Protein AF-A0ABD4TX04-F1 (afdb_monomer)

Radius of gyration: 28.55 Å; Cα contacts (8 Å, |Δi|>4): 235; chains: 1; bounding box: 49×83×93 Å

Solvent-accessible surface area (backbone atoms only — not comparable to full-atom values): 11920 Å² total; per-residue (Å²): 136,91,79,84,90,83,81,85,89,81,90,79,86,81,84,80,80,82,76,80,79,74,80,80,76,73,77,73,76,82,67,67,64,70,50,76,67,53,36,50,48,32,35,60,16,22,60,40,74,65,51,41,65,54,43,48,53,46,35,71,76,60,70,59,82,78,49,75,66,44,50,50,50,30,51,52,48,49,56,54,53,52,52,43,38,52,54,49,43,72,75,39,80,88,66,69,89,67,76,74,77,67,60,44,65,57,98,62,24,65,29,35,36,82,44,75,48,101,52,62,26,43,36,33,29,61,60,48,87,43,47,79,84,40,66,66,50,47,48,53,58,43,43,51,55,51,45,76,68,45,58,83,36,68,79,33,48,78,24,48,95,59,38,13,70,60,18,37,49,53,23,47,46,37,42,48,74,47,38,39,67,61,73,62,42,63,33,42,27,84,45,39,54,92,63,53,37,85,57,61,24,81

InterPro domains:
  IPR019719 Protein of unknown function DUF2599 [PF10783] (114-192)

Foldseek 3Di:
DDDDDDDDDDDDDDDDDPDPPDPPPPPPPPQDFDDPQLQVLLCLFAVGGDGSVRVVVLCVLQVDQDDPVLLVVQLVLQVVQVVQLCVVCVVVVPDDPPQVPDFDADPFFPTWGWDDGVAIWTWTHGPDLHRHPPLPCCLPVVLVVCCVPPCPPPSLVVLVVQPLNLQQSQLSNLSSSSHNSDPRRIGHSNDHNVRQDSRNSD

Sequence (202 aa):
MYRKLNIAVLVSALVAAVAASVPSVAFAKEQSPPTAQEQAFYRQAFGHEFSTEEHAEYLELFGSVPTSEEVAQYIQSSEEEQKQLSRVTGLRAIVTDTSMRSAWSSNLFSYGRWISRDAWSLSLMPNQTIIPEVSIRYSTEGWQQVYNHFHGDRHWLAYRGHGADESMQKQYHCHVGYGSIKTPWNLEPSKRPGAINSITCN

Mean predicted aligned error: 11.54 Å

Organism: NCBI:txid2052

Nearest PDB structures (foldseek):
  8dgs-assembly1_A  TM=4.239E-01  e=4.852E+00  Homo sapiens

pLDDT: mean 79.72, std 20.5, range [34.81, 97.88]

Structure (mmCIF, N/CA/C/O backbone):
data_AF-A0ABD4TX04-F1
#
_entry.id   AF-A0ABD4TX04-F1
#
loop_
_atom_site.group_PDB
_atom_site.id
_atom_site.type_symbol
_atom_site.label_atom_id
_atom_site.label_alt_id
_atom_site.label_comp_id
_atom_site.label_asym_id
_atom_site.label_entity_id
_atom_site.label_seq_id
_atom_site.pdbx_PDB_ins_code
_atom_site.Cartn_x
_atom_site.Cartn_y
_atom_site.Cartn_z
_atom_site.occupancy
_atom_site.B_iso_or_equiv
_atom_site.auth_seq_id
_atom_site.auth_comp_id
_atom_site.auth_asym_id
_atom_site.auth_atom_id
_atom_site.pdbx_PDB_model_num
ATOM 1 N N . MET A 1 1 ? 29.737 53.802 75.424 1.00 39.91 1 MET A N 1
ATOM 2 C CA . MET A 1 1 ? 29.832 54.967 74.514 1.00 39.91 1 MET A CA 1
ATOM 3 C C . MET A 1 1 ? 29.033 54.650 73.261 1.00 39.91 1 MET A C 1
ATOM 5 O O . MET A 1 1 ? 29.449 53.805 72.484 1.00 39.91 1 MET A O 1
ATOM 9 N N . TYR A 1 2 ? 27.854 55.255 73.118 1.00 35.72 2 TYR A N 1
ATOM 10 C CA . TYR A 1 2 ? 26.971 55.075 71.964 1.00 35.72 2 TYR A CA 1
ATOM 11 C C . TYR A 1 2 ? 27.456 55.938 70.790 1.00 35.72 2 TYR A C 1
ATOM 13 O O . TYR A 1 2 ? 27.642 57.145 70.953 1.00 35.72 2 TYR A O 1
ATOM 21 N N . ARG A 1 3 ? 27.631 55.345 69.603 1.00 38.59 3 ARG A N 1
ATOM 22 C CA . ARG A 1 3 ? 27.734 56.084 68.335 1.00 38.59 3 ARG A CA 1
ATOM 23 C C . ARG A 1 3 ? 26.706 55.554 67.340 1.00 38.59 3 ARG A C 1
ATOM 25 O O . ARG A 1 3 ? 26.436 54.364 67.266 1.00 38.59 3 ARG A O 1
ATOM 32 N N . LYS A 1 4 ? 26.090 56.529 66.680 1.00 34.81 4 LYS A N 1
ATOM 33 C CA . LYS A 1 4 ? 24.811 56.517 65.975 1.00 34.81 4 LYS A CA 1
ATOM 34 C C . LYS A 1 4 ? 24.895 55.751 64.650 1.00 34.81 4 LYS A C 1
ATOM 36 O O . LYS A 1 4 ? 25.825 55.982 63.884 1.00 34.81 4 LYS A O 1
ATOM 41 N N . LEU A 1 5 ? 23.889 54.921 64.370 1.00 35.31 5 LEU A N 1
ATOM 42 C CA . LEU A 1 5 ? 23.571 54.438 63.026 1.00 35.31 5 LEU A CA 1
ATOM 43 C C . LEU A 1 5 ? 22.701 55.495 62.331 1.00 35.31 5 LEU A C 1
ATOM 45 O O . LEU A 1 5 ? 21.637 55.834 62.836 1.00 35.31 5 LEU A O 1
ATOM 49 N N . ASN A 1 6 ? 23.153 55.991 61.184 1.00 40.28 6 ASN A N 1
ATOM 50 C CA . ASN A 1 6 ? 22.340 56.701 60.200 1.00 40.28 6 ASN A CA 1
ATOM 51 C C . ASN A 1 6 ? 22.790 56.189 58.834 1.00 40.28 6 ASN A C 1
ATOM 53 O O . ASN A 1 6 ? 23.847 56.602 58.364 1.00 40.28 6 ASN A O 1
ATOM 57 N N . ILE A 1 7 ? 22.018 55.302 58.206 1.00 43.09 7 ILE A N 1
ATOM 58 C CA . ILE A 1 7 ? 22.127 55.064 56.764 1.00 43.09 7 ILE A CA 1
ATOM 59 C C . ILE A 1 7 ? 20.717 55.029 56.189 1.00 43.09 7 ILE A C 1
ATOM 61 O O . ILE A 1 7 ? 19.831 54.332 56.678 1.00 43.09 7 ILE A O 1
ATOM 65 N N . ALA A 1 8 ? 20.553 55.893 55.196 1.00 40.38 8 ALA A N 1
ATOM 66 C CA . ALA A 1 8 ? 19.332 56.238 54.511 1.00 40.38 8 ALA A CA 1
ATOM 67 C C . ALA A 1 8 ? 18.782 55.087 53.660 1.00 40.38 8 ALA A C 1
ATOM 69 O O . ALA A 1 8 ? 19.516 54.281 53.093 1.00 40.38 8 ALA A O 1
ATOM 70 N N . VAL A 1 9 ? 17.457 55.084 53.565 1.00 39.66 9 VAL A N 1
ATOM 71 C CA . VAL A 1 9 ? 16.631 54.254 52.694 1.00 39.66 9 VAL A CA 1
ATOM 72 C C . VAL A 1 9 ? 16.803 54.702 51.239 1.00 39.66 9 VAL A C 1
ATOM 74 O O . VAL A 1 9 ? 16.650 55.883 50.939 1.00 39.66 9 VAL A O 1
ATOM 77 N N . LEU A 1 10 ? 17.043 53.755 50.330 1.00 38.66 10 LEU A N 1
ATOM 78 C CA . LEU A 1 10 ? 16.854 53.932 48.888 1.00 38.66 10 LEU A CA 1
ATOM 79 C C . LEU A 1 10 ? 15.956 52.802 48.378 1.00 38.66 10 LEU A C 1
ATOM 81 O O . LEU A 1 10 ? 16.361 51.646 48.282 1.00 38.66 10 LEU A O 1
ATOM 85 N N . VAL A 1 11 ? 14.704 53.163 48.102 1.00 39.00 11 VAL A N 1
ATOM 86 C CA . VAL A 1 11 ? 13.687 52.318 47.473 1.00 39.00 11 VAL A CA 1
ATOM 87 C C . VAL A 1 11 ? 13.976 52.277 45.974 1.00 39.00 11 VAL A C 1
ATOM 89 O O . VAL A 1 11 ? 13.963 53.317 45.323 1.00 39.00 11 VAL A O 1
ATOM 92 N N . SER A 1 12 ? 14.221 51.090 45.418 1.00 40.59 12 SER A N 1
ATOM 93 C CA . SER A 1 12 ? 14.182 50.865 43.969 1.00 40.59 12 SER A CA 1
ATOM 94 C C . SER A 1 12 ? 12.934 50.058 43.635 1.00 40.59 12 SER A C 1
ATOM 96 O O . SER A 1 12 ? 12.759 48.938 44.110 1.00 40.59 12 SER A O 1
ATOM 98 N N . ALA A 1 13 ? 12.041 50.677 42.865 1.00 39.56 13 ALA A N 1
ATOM 99 C CA . ALA A 1 13 ? 10.785 50.104 42.411 1.00 39.56 13 ALA A CA 1
ATOM 100 C C . ALA A 1 13 ? 11.035 49.011 41.359 1.00 39.56 13 ALA A C 1
ATOM 102 O O . ALA A 1 13 ? 11.654 49.265 40.327 1.00 39.56 13 ALA A O 1
ATOM 103 N N . LEU A 1 14 ? 10.528 47.805 41.617 1.00 36.94 14 LEU A N 1
ATOM 104 C CA . LEU A 1 14 ? 10.471 46.714 40.650 1.00 36.94 14 LEU A CA 1
ATOM 105 C C . LEU A 1 14 ? 9.134 46.818 39.900 1.00 36.94 14 LEU A C 1
ATOM 107 O O . LEU A 1 14 ? 8.072 46.627 40.490 1.00 36.94 14 LEU A O 1
ATOM 111 N N . VAL A 1 15 ? 9.172 47.147 38.609 1.00 41.91 15 VAL A N 1
ATOM 112 C CA . VAL A 1 15 ? 7.991 47.096 37.736 1.00 41.91 15 VAL A CA 1
ATOM 113 C C . VAL A 1 15 ? 7.801 45.644 37.300 1.00 41.91 15 VAL A C 1
ATOM 115 O O . VAL A 1 15 ? 8.547 45.139 36.464 1.00 41.91 15 VAL A O 1
ATOM 118 N N . ALA A 1 16 ? 6.820 44.957 37.884 1.00 44.12 16 ALA A N 1
ATOM 119 C CA . ALA A 1 16 ? 6.387 43.644 37.421 1.00 44.12 16 ALA A CA 1
ATOM 120 C C . ALA A 1 16 ? 5.449 43.818 36.216 1.00 44.12 16 ALA A C 1
ATOM 122 O O . ALA A 1 16 ? 4.323 44.295 36.357 1.00 44.12 16 ALA A O 1
ATOM 123 N N . ALA A 1 17 ? 5.915 43.441 35.025 1.00 44.06 17 ALA A N 1
ATOM 124 C CA . ALA A 1 17 ? 5.062 43.304 33.853 1.00 44.06 17 ALA A CA 1
ATOM 125 C C . ALA A 1 17 ? 4.201 42.042 34.013 1.00 44.06 17 ALA A C 1
ATOM 127 O O . ALA A 1 17 ? 4.705 40.920 33.969 1.00 44.06 17 ALA A O 1
ATOM 128 N N . VAL A 1 18 ? 2.897 42.225 34.217 1.00 47.56 18 VAL A N 1
ATOM 129 C CA . VAL A 1 18 ? 1.919 41.134 34.192 1.00 47.56 18 VAL A CA 1
ATOM 130 C C . VAL A 1 18 ? 1.680 40.770 32.729 1.00 47.56 18 VAL A C 1
ATOM 132 O O . VAL A 1 18 ? 0.910 41.428 32.031 1.00 47.56 18 VAL A O 1
ATOM 135 N N . ALA A 1 19 ? 2.369 39.741 32.240 1.00 49.56 19 ALA A N 1
ATOM 136 C CA . ALA A 1 19 ? 2.002 39.098 30.988 1.00 49.56 19 ALA A CA 1
ATOM 137 C C . ALA A 1 19 ? 0.683 38.349 31.219 1.00 49.56 19 ALA A C 1
ATOM 139 O O . ALA A 1 19 ? 0.649 37.326 31.902 1.00 49.56 19 ALA A O 1
ATOM 140 N N . ALA A 1 20 ? -0.415 38.884 30.686 1.00 45.53 20 ALA A N 1
ATOM 141 C CA . ALA A 1 20 ? -1.682 38.175 30.625 1.00 45.53 20 ALA A CA 1
ATOM 142 C C . ALA A 1 20 ? -1.509 36.948 29.717 1.00 45.53 20 ALA A C 1
ATOM 144 O O . ALA A 1 20 ? -1.480 37.056 28.492 1.00 45.53 20 ALA A O 1
ATOM 145 N N . SER A 1 21 ? -1.352 35.777 30.329 1.00 44.31 21 SER A N 1
ATOM 146 C CA . SER A 1 21 ? -1.430 34.488 29.654 1.00 44.31 21 SER A CA 1
ATOM 147 C C . SER A 1 21 ? -2.857 34.300 29.145 1.00 44.31 21 SER A C 1
ATOM 149 O O . SER A 1 21 ? -3.752 33.943 29.912 1.00 44.31 21 SER A O 1
ATOM 151 N N . VAL A 1 22 ? -3.086 34.572 27.863 1.00 50.56 22 VAL A N 1
ATOM 152 C CA . VAL A 1 22 ? -4.319 34.158 27.193 1.00 50.56 22 VAL A CA 1
ATOM 153 C C . VAL A 1 22 ? -4.221 32.639 27.033 1.00 50.56 22 VAL A C 1
ATOM 155 O O . VAL A 1 22 ? -3.287 32.179 26.370 1.00 50.56 22 VAL A O 1
ATOM 158 N N . PRO A 1 23 ? -5.103 31.831 27.645 1.00 43.12 23 PRO A N 1
ATOM 159 C CA . PRO A 1 23 ? -5.102 30.404 27.383 1.00 43.12 23 PRO A CA 1
ATOM 160 C C . PRO A 1 23 ? -5.498 30.212 25.917 1.00 43.12 23 PRO A C 1
ATOM 162 O O . PRO A 1 23 ? -6.621 30.519 25.521 1.00 43.12 23 PRO A O 1
ATOM 165 N N . SER A 1 24 ? -4.558 29.738 25.096 1.00 46.66 24 SER A N 1
ATOM 166 C CA . SER A 1 24 ? -4.902 29.167 23.797 1.00 46.66 24 SER A CA 1
ATOM 167 C C . SER A 1 24 ? -5.746 27.935 24.071 1.00 46.66 24 SER A C 1
ATOM 169 O O . SER A 1 24 ? -5.229 26.886 24.448 1.00 46.66 24 SER A O 1
ATOM 171 N N . VAL A 1 25 ? -7.059 28.082 23.925 1.00 46.22 25 VAL A N 1
ATOM 172 C CA . VAL A 1 25 ? -7.970 26.949 23.843 1.00 46.22 25 VAL A CA 1
ATOM 173 C C . VAL A 1 25 ? -7.698 26.318 22.483 1.00 46.22 25 VAL A C 1
ATOM 175 O O . VAL A 1 25 ? -8.265 26.716 21.468 1.00 46.22 25 VAL A O 1
ATOM 178 N N . ALA A 1 26 ? -6.742 25.392 22.440 1.00 49.06 26 ALA A N 1
ATOM 179 C CA . ALA A 1 26 ? -6.670 24.442 21.349 1.00 49.06 26 ALA A CA 1
ATOM 180 C C . ALA A 1 26 ? -8.007 23.697 21.372 1.00 49.06 26 ALA A C 1
ATOM 182 O O . ALA A 1 26 ? -8.277 22.934 22.298 1.00 49.06 26 ALA A O 1
ATOM 183 N N . PHE A 1 27 ? -8.884 23.994 20.414 1.00 45.00 27 PHE 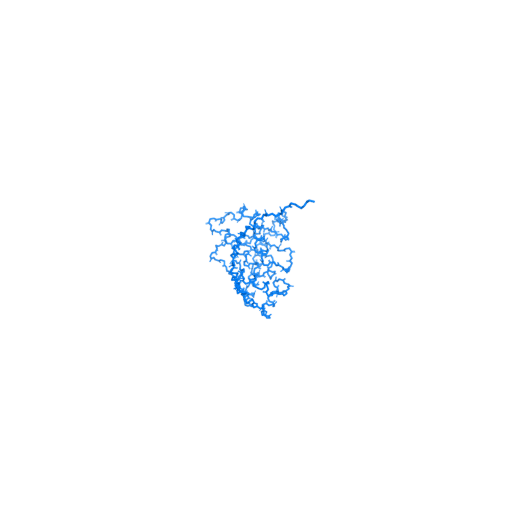A N 1
ATOM 184 C CA . PHE A 1 27 ? -10.062 23.177 20.176 1.00 45.00 27 PHE A CA 1
ATOM 185 C C . PHE A 1 27 ? -9.544 21.782 19.837 1.00 45.00 27 PHE A C 1
ATOM 187 O O . PHE A 1 27 ? -9.039 21.557 18.737 1.00 45.00 27 PHE A O 1
ATOM 194 N N . ALA A 1 28 ? -9.602 20.868 20.806 1.00 52.41 28 ALA A N 1
ATOM 195 C CA . ALA A 1 28 ? -9.438 19.454 20.537 1.00 52.41 28 ALA A CA 1
ATOM 196 C C . ALA A 1 28 ? -10.477 19.115 19.467 1.00 52.41 28 ALA A C 1
ATOM 198 O O . ALA A 1 28 ? -11.677 19.279 19.693 1.00 52.41 28 ALA A O 1
ATOM 199 N N . LYS A 1 29 ? -10.017 18.753 18.266 1.00 56.41 29 LYS A N 1
ATOM 200 C CA . LYS A 1 29 ? -10.900 18.227 17.230 1.00 56.41 29 LYS A CA 1
ATOM 201 C C . LYS A 1 29 ? -11.533 16.989 17.850 1.00 56.41 29 LYS A C 1
ATOM 203 O O . LYS A 1 29 ? -10.814 16.051 18.169 1.00 56.41 29 LYS A O 1
ATOM 208 N N . GLU A 1 30 ? -12.831 17.045 18.119 1.00 62.22 30 GLU A N 1
ATOM 209 C CA . GLU A 1 30 ? -13.553 15.952 18.762 1.00 62.22 30 GLU A CA 1
ATOM 210 C C . GLU A 1 30 ? -13.458 14.734 17.833 1.00 62.22 30 GLU A C 1
ATOM 212 O O . GLU A 1 30 ? -14.058 14.701 16.756 1.00 62.22 30 GLU A O 1
ATOM 217 N N . GLN A 1 31 ? -12.579 13.791 18.176 1.00 77.44 31 GLN A N 1
ATOM 218 C CA . GLN A 1 31 ? -12.365 12.581 17.396 1.00 77.44 31 GLN A CA 1
ATOM 219 C C . GLN A 1 31 ? -13.549 11.659 17.672 1.00 77.44 31 GLN A C 1
ATOM 221 O O . GLN A 1 31 ? -13.814 11.288 18.816 1.00 77.44 31 GLN A O 1
ATOM 226 N N . SER A 1 32 ? -14.312 11.352 16.625 1.00 88.00 32 SER A N 1
ATOM 227 C CA . SER A 1 32 ? -15.443 10.438 16.744 1.00 88.00 32 SER A CA 1
ATOM 228 C C . SER A 1 32 ? -14.921 9.008 16.896 1.00 88.00 32 SER A C 1
ATOM 230 O O . SER A 1 32 ? -13.980 8.646 16.191 1.00 88.00 32 SER A O 1
ATOM 232 N N . PRO A 1 33 ? -15.495 8.193 17.793 1.00 93.62 33 PRO A N 1
ATOM 233 C CA . PRO A 1 33 ? -15.130 6.787 17.880 1.00 93.62 33 PRO A CA 1
ATOM 234 C C . PRO A 1 33 ? -15.571 6.043 16.606 1.00 93.62 33 PRO A C 1
ATOM 236 O O . PRO A 1 33 ? -16.592 6.410 16.013 1.00 93.62 33 PRO A O 1
ATOM 239 N N . PRO A 1 34 ? -14.859 4.975 16.209 1.00 94.88 34 PRO A N 1
ATOM 240 C CA . PRO A 1 34 ? -15.236 4.165 15.057 1.00 94.88 34 PRO A CA 1
ATOM 241 C C . PRO A 1 34 ? -16.597 3.488 15.263 1.00 94.88 34 PRO A C 1
ATOM 243 O O . PRO A 1 34 ? -16.941 3.008 16.349 1.00 94.88 34 PRO A O 1
ATOM 246 N N . THR A 1 35 ? -17.373 3.400 14.190 1.00 97.25 35 THR A N 1
ATOM 247 C CA . THR A 1 35 ? -18.641 2.668 14.148 1.00 97.25 35 THR A CA 1
ATOM 248 C C . THR A 1 35 ? -18.426 1.153 14.239 1.00 97.25 35 THR A C 1
ATOM 250 O O . THR A 1 35 ? -17.335 0.629 14.018 1.00 97.25 35 THR A O 1
ATOM 253 N N . ALA A 1 36 ? -19.496 0.397 14.507 1.00 96.50 36 ALA A N 1
ATOM 254 C CA . ALA A 1 36 ? -19.426 -1.067 14.563 1.00 96.50 36 ALA A CA 1
ATOM 255 C C . ALA A 1 36 ? -18.984 -1.714 13.233 1.00 96.50 36 ALA A C 1
ATOM 257 O O . ALA A 1 36 ? -18.346 -2.768 13.246 1.00 96.50 36 ALA A O 1
ATOM 258 N N . GLN A 1 37 ? -19.323 -1.090 12.099 1.00 95.88 37 GLN A N 1
ATOM 259 C CA . GLN A 1 37 ? -18.910 -1.545 10.769 1.00 95.88 37 GLN A CA 1
ATOM 260 C C . GLN A 1 37 ? -17.414 -1.303 10.548 1.00 95.88 37 GLN A C 1
ATOM 262 O O . GLN A 1 37 ? -16.704 -2.215 10.131 1.00 95.88 37 GLN A O 1
ATOM 267 N N . GLU A 1 38 ? -16.915 -0.123 10.915 1.00 96.44 38 GLU A N 1
ATOM 268 C CA . GLU A 1 38 ? -15.487 0.202 10.832 1.00 96.44 38 GLU A CA 1
ATOM 269 C C . GLU A 1 38 ? -14.663 -0.687 11.767 1.00 96.44 38 GLU A C 1
ATOM 271 O O . GLU A 1 38 ? -13.640 -1.226 11.358 1.00 96.44 38 GLU A O 1
ATOM 276 N N . GLN A 1 39 ? -15.158 -0.970 12.977 1.00 95.88 39 GLN A N 1
ATOM 277 C CA . GLN A 1 39 ? -14.520 -1.940 13.873 1.00 95.88 39 GLN A CA 1
ATOM 278 C C . GLN A 1 39 ? -14.479 -3.355 13.287 1.00 95.88 39 GLN A C 1
ATOM 280 O O . GLN A 1 39 ? -13.519 -4.095 13.504 1.00 95.88 39 GLN A O 1
ATOM 285 N N . ALA A 1 40 ? -15.503 -3.766 12.533 1.00 95.44 40 ALA A N 1
ATOM 286 C CA . ALA A 1 40 ? -15.469 -5.047 11.835 1.00 95.44 40 ALA A CA 1
ATOM 287 C C . ALA A 1 40 ? -14.379 -5.070 10.755 1.00 95.44 40 ALA A C 1
ATOM 289 O O . ALA A 1 40 ? -13.639 -6.053 10.681 1.00 95.44 40 ALA A O 1
ATOM 290 N N . PHE A 1 41 ? -14.232 -3.982 9.994 1.00 94.94 41 PHE A N 1
ATOM 291 C CA . PHE A 1 41 ? -13.130 -3.818 9.051 1.00 94.94 41 PHE A CA 1
ATOM 292 C C . PHE A 1 41 ? -11.768 -3.864 9.756 1.00 94.94 41 PHE A C 1
ATOM 294 O O . PHE A 1 41 ? -10.901 -4.630 9.340 1.00 94.94 41 PHE A O 1
ATOM 301 N N . TYR A 1 42 ? -11.580 -3.130 10.857 1.00 93.06 42 TYR A N 1
ATOM 302 C CA . TYR A 1 42 ? -10.301 -3.107 11.569 1.00 93.06 42 TYR A CA 1
ATOM 303 C C . TYR A 1 42 ? -9.914 -4.472 12.133 1.00 93.06 42 TYR A C 1
ATOM 305 O O . TYR A 1 42 ? -8.783 -4.920 11.943 1.00 93.06 42 TYR A O 1
ATOM 313 N N . ARG A 1 43 ? -10.871 -5.211 12.704 1.00 91.75 43 ARG A N 1
ATOM 314 C CA . ARG A 1 43 ? -10.632 -6.598 13.128 1.00 91.75 43 ARG A CA 1
ATOM 315 C C . ARG A 1 43 ? -10.253 -7.502 11.959 1.00 91.75 43 ARG A C 1
ATOM 317 O O . ARG A 1 43 ? -9.442 -8.402 12.133 1.00 91.75 43 ARG A O 1
ATOM 324 N N . GLN A 1 44 ? -10.807 -7.281 10.772 1.00 91.38 44 GLN A N 1
ATOM 325 C CA . GLN A 1 44 ? -10.459 -8.072 9.596 1.00 91.38 44 GLN A CA 1
ATOM 326 C C . GLN A 1 44 ? -9.070 -7.711 9.038 1.00 91.38 44 GLN A C 1
ATOM 328 O O . GLN A 1 44 ? -8.286 -8.603 8.725 1.00 91.38 44 GLN A O 1
ATOM 333 N N . ALA A 1 45 ? -8.760 -6.419 8.909 1.00 90.50 45 ALA A N 1
ATOM 334 C CA . ALA A 1 45 ? -7.536 -5.924 8.279 1.00 90.50 45 ALA A CA 1
ATOM 335 C C . ALA A 1 45 ? -6.316 -5.931 9.205 1.00 90.50 45 ALA A C 1
ATOM 337 O O . ALA A 1 45 ? -5.203 -6.264 8.786 1.00 90.50 45 ALA A O 1
ATOM 338 N N . PHE A 1 46 ? -6.529 -5.578 10.467 1.00 89.44 46 PHE A N 1
ATOM 339 C CA . PHE A 1 46 ? -5.493 -5.303 11.459 1.00 89.44 46 PHE A CA 1
ATOM 340 C C . PHE A 1 46 ? -5.609 -6.207 12.693 1.00 89.44 46 PHE A C 1
ATOM 342 O O . PHE A 1 46 ? -4.773 -6.123 13.589 1.00 89.44 46 PHE A O 1
ATOM 349 N N . GLY A 1 47 ? -6.613 -7.096 12.738 1.00 89.00 47 GLY A N 1
ATOM 350 C CA . GLY A 1 47 ? -6.789 -8.151 13.749 1.00 89.00 47 GLY A CA 1
ATOM 351 C C . GLY A 1 47 ? -7.069 -7.683 15.171 1.00 89.00 47 GLY A C 1
ATOM 352 O O . GLY A 1 47 ? -6.971 -8.486 16.096 1.00 89.00 47 GLY A O 1
ATOM 353 N N . HIS A 1 48 ? -7.431 -6.417 15.352 1.00 90.31 48 HIS A N 1
ATOM 354 C CA . HIS A 1 48 ? -7.879 -5.863 16.624 1.00 90.31 48 HIS A CA 1
ATOM 355 C C . HIS A 1 48 ? -8.868 -4.717 16.382 1.00 90.31 48 HIS A C 1
ATOM 357 O O . HIS A 1 48 ? -9.096 -4.298 15.247 1.00 90.31 48 HIS A O 1
ATOM 363 N N . GLU A 1 49 ? -9.504 -4.268 17.458 1.00 91.56 49 GLU A N 1
ATOM 364 C CA . GLU A 1 49 ? -10.377 -3.098 17.447 1.00 91.56 49 GLU A CA 1
ATOM 365 C C . GLU A 1 49 ? -9.538 -1.843 17.625 1.00 91.56 49 GLU A C 1
ATOM 367 O O . GLU A 1 49 ? -8.703 -1.795 18.525 1.00 91.56 49 GLU A O 1
ATOM 372 N N . PHE A 1 50 ? -9.785 -0.834 16.799 1.00 91.50 50 PHE A N 1
ATOM 373 C CA . PHE A 1 50 ? -9.077 0.434 16.912 1.00 91.50 50 PHE A CA 1
ATOM 374 C C . PHE A 1 50 ? -9.669 1.262 18.050 1.00 91.50 50 PHE A C 1
ATOM 376 O O . PHE A 1 50 ? -10.892 1.340 18.221 1.00 91.50 50 PHE A O 1
ATOM 383 N N . SER A 1 51 ? -8.793 1.921 18.798 1.00 91.94 51 SER A N 1
ATOM 384 C CA . SER A 1 51 ? -9.144 3.049 19.658 1.00 91.94 51 SER A CA 1
ATOM 385 C C . SER A 1 51 ? -9.631 4.255 18.838 1.00 91.94 51 SER A C 1
ATOM 387 O O . SER A 1 51 ? -9.530 4.292 17.608 1.00 91.94 51 SER A O 1
ATOM 389 N N . THR A 1 52 ? -10.178 5.266 19.516 1.00 92.62 52 THR A N 1
ATOM 390 C CA . THR A 1 52 ? -10.572 6.531 18.874 1.00 92.62 52 THR A CA 1
ATOM 391 C C . THR A 1 52 ? -9.365 7.225 18.239 1.00 92.62 52 THR A C 1
ATOM 393 O O . THR A 1 52 ? -9.470 7.792 17.151 1.00 92.62 52 THR A O 1
ATOM 396 N N . GLU A 1 53 ? -8.212 7.141 18.898 1.00 90.00 53 GLU A N 1
ATOM 397 C CA . GLU A 1 53 ? -6.945 7.700 18.449 1.00 90.00 53 GLU A CA 1
ATOM 398 C C . GLU A 1 53 ? -6.452 6.992 17.178 1.00 90.00 53 GLU A C 1
ATOM 400 O O . GLU A 1 53 ? -6.210 7.651 16.168 1.00 90.00 53 GLU A O 1
ATOM 405 N N . GLU A 1 54 ? -6.405 5.657 17.172 1.00 89.94 54 GLU A N 1
ATOM 406 C CA . GLU A 1 54 ? -5.996 4.873 15.994 1.00 89.94 54 GLU A CA 1
ATOM 407 C C . GLU A 1 54 ? -6.948 5.061 14.809 1.00 89.94 54 GLU A C 1
ATOM 409 O O . GLU A 1 54 ? -6.515 5.125 13.657 1.00 89.94 54 GLU A O 1
ATOM 414 N N . HIS A 1 55 ? -8.252 5.183 15.073 1.00 91.88 55 HIS A N 1
ATOM 415 C CA . HIS A 1 55 ? -9.234 5.511 14.043 1.00 91.88 55 HIS A CA 1
ATOM 416 C C . HIS A 1 55 ? -8.962 6.892 13.432 1.00 91.88 55 HIS A C 1
ATOM 418 O O . HIS A 1 55 ? -8.963 7.037 12.208 1.00 91.88 55 HIS A O 1
ATOM 424 N N . ALA A 1 56 ? -8.673 7.900 14.258 1.00 91.12 56 ALA A N 1
ATOM 425 C CA . ALA A 1 56 ? -8.336 9.233 13.774 1.00 91.12 56 ALA A CA 1
ATOM 426 C C . ALA A 1 56 ? -7.038 9.241 12.948 1.00 91.12 56 ALA A C 1
ATOM 428 O O . ALA A 1 56 ? -7.008 9.861 11.884 1.00 91.12 56 ALA A O 1
ATOM 429 N N . GLU A 1 57 ? -6.006 8.516 13.385 1.00 88.81 57 GLU A N 1
ATOM 430 C CA . GLU A 1 57 ? -4.753 8.348 12.636 1.00 88.81 57 GLU A CA 1
ATOM 431 C C . GLU A 1 57 ? -4.977 7.629 11.299 1.00 88.81 57 GLU A C 1
ATOM 433 O O . GLU A 1 57 ? -4.439 8.026 10.264 1.00 88.81 57 GLU A O 1
ATOM 438 N N . TYR A 1 58 ? -5.816 6.590 11.290 1.00 90.69 58 TYR A N 1
ATOM 439 C CA . TYR A 1 58 ? -6.200 5.895 10.066 1.00 90.69 58 TYR A CA 1
ATOM 440 C C . TYR A 1 58 ? -6.875 6.849 9.074 1.00 90.69 58 TYR A C 1
ATOM 442 O O . TYR A 1 58 ? -6.517 6.876 7.895 1.00 90.69 58 TYR A O 1
ATOM 450 N N . LEU A 1 59 ? -7.833 7.654 9.540 1.00 92.06 59 LEU A N 1
ATOM 451 C CA . LEU A 1 59 ? -8.524 8.628 8.697 1.00 92.06 59 LEU A CA 1
ATOM 452 C C . LEU A 1 59 ? -7.595 9.747 8.212 1.00 92.06 59 LEU A C 1
ATOM 454 O O . LEU A 1 59 ? -7.766 10.227 7.094 1.00 92.06 59 LEU A O 1
ATOM 458 N N . GLU A 1 60 ? -6.603 10.150 9.004 1.00 90.44 60 GLU A N 1
ATOM 459 C CA . GLU A 1 60 ? -5.591 11.119 8.574 1.00 90.44 60 GLU A CA 1
ATOM 460 C C . GLU A 1 60 ? -4.743 10.579 7.413 1.00 90.44 60 GLU A C 1
ATOM 462 O O . GLU A 1 60 ? -4.463 11.308 6.460 1.00 90.44 60 GLU A O 1
ATOM 467 N N . LEU A 1 61 ? -4.385 9.293 7.455 1.00 87.94 61 LEU A N 1
ATOM 468 C CA . LEU A 1 61 ? -3.570 8.654 6.422 1.00 87.94 61 LEU A CA 1
ATOM 469 C C . LEU A 1 61 ? -4.357 8.272 5.163 1.00 87.94 61 LEU A C 1
ATOM 471 O O . LEU A 1 61 ? -3.836 8.403 4.054 1.00 87.94 61 LEU A O 1
ATOM 475 N N . PHE A 1 62 ? -5.580 7.763 5.323 1.00 90.25 62 PHE A N 1
ATOM 476 C CA . PHE A 1 62 ? -6.329 7.113 4.239 1.00 90.25 62 PHE A CA 1
ATOM 477 C C . PHE A 1 62 ? -7.622 7.835 3.852 1.00 90.25 62 PHE A C 1
ATOM 479 O O . PHE A 1 62 ? -8.242 7.484 2.851 1.00 90.25 62 PHE A O 1
ATOM 486 N N . GLY A 1 63 ? -8.035 8.852 4.607 1.00 92.38 63 GLY A N 1
ATOM 487 C CA . GLY A 1 63 ? -9.213 9.678 4.332 1.00 92.38 63 GLY A CA 1
ATOM 488 C C . GLY A 1 63 ? -10.547 9.042 4.730 1.00 92.38 63 GLY A C 1
ATOM 489 O O . GLY A 1 63 ? -11.416 9.741 5.247 1.00 92.38 63 GLY A O 1
ATOM 490 N N . SER A 1 64 ? -10.718 7.734 4.522 1.00 93.81 64 SER A N 1
ATOM 491 C CA . SER A 1 64 ? -11.944 7.003 4.864 1.00 93.81 64 SER A CA 1
ATOM 492 C C . SER A 1 64 ? -11.688 5.525 5.134 1.00 93.81 64 SER A C 1
ATOM 494 O O . SER A 1 64 ? -10.759 4.930 4.586 1.00 93.81 64 SER A O 1
ATOM 496 N N . VAL A 1 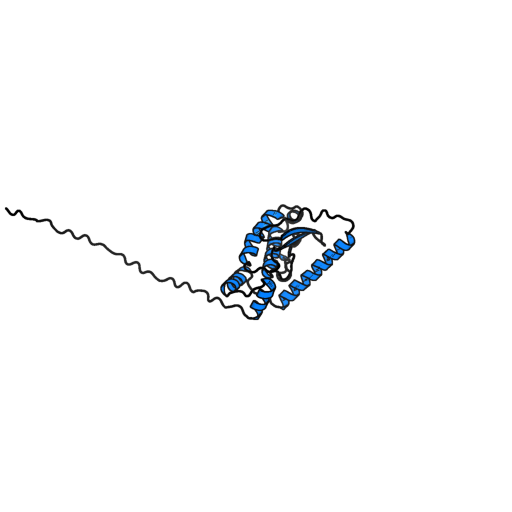65 ? -12.552 4.912 5.942 1.00 95.19 65 VAL A N 1
ATOM 497 C CA . VAL A 1 65 ? -12.579 3.456 6.119 1.00 95.19 65 VAL A CA 1
ATOM 498 C C . VAL A 1 65 ? -13.251 2.802 4.904 1.00 95.19 65 VAL A C 1
ATOM 500 O O . VAL A 1 65 ? -14.342 3.240 4.535 1.00 95.19 65 VAL A O 1
ATOM 503 N N . PRO A 1 66 ? -12.635 1.781 4.276 1.00 95.62 66 PRO A N 1
ATOM 504 C CA . PRO A 1 66 ? -13.236 1.051 3.170 1.00 95.62 66 PRO A CA 1
ATOM 505 C C . PRO A 1 66 ? -14.597 0.462 3.534 1.00 95.62 66 PRO A C 1
ATOM 507 O O . PRO A 1 66 ? -14.778 -0.162 4.583 1.00 95.62 66 PRO A O 1
ATOM 510 N N . THR A 1 67 ? -15.546 0.624 2.624 1.00 96.00 67 THR A N 1
ATOM 511 C CA . THR A 1 67 ? -16.857 -0.021 2.693 1.00 96.00 67 THR A CA 1
ATOM 512 C C . THR A 1 67 ? -16.746 -1.529 2.461 1.00 96.00 67 THR A C 1
ATOM 514 O O . THR A 1 67 ? -15.768 -2.030 1.900 1.00 96.0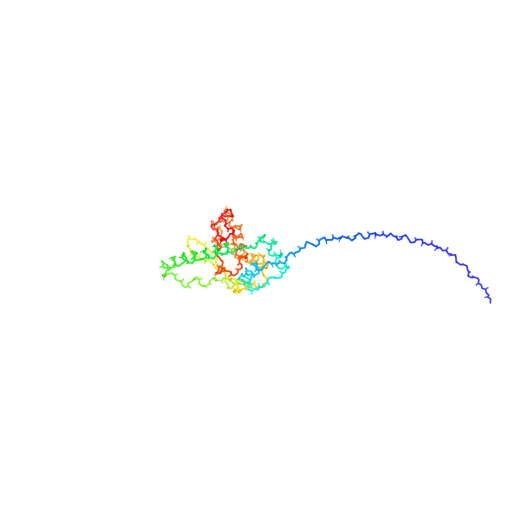0 67 THR A O 1
ATOM 517 N N . SER A 1 68 ? -17.776 -2.281 2.851 1.00 94.31 68 SER A N 1
ATOM 518 C CA . SER A 1 68 ? -17.863 -3.723 2.582 1.00 94.31 68 SER A CA 1
ATOM 519 C C . SER A 1 68 ? -17.713 -4.066 1.096 1.00 94.31 68 SER A C 1
ATOM 521 O O . SER A 1 68 ? -17.091 -5.067 0.741 1.00 94.31 68 SER A O 1
ATOM 523 N N . GLU A 1 69 ? -18.269 -3.228 0.228 1.00 95.31 69 GLU A N 1
ATOM 524 C CA . GLU A 1 69 ? -18.234 -3.363 -1.222 1.00 95.31 69 GLU A CA 1
ATOM 525 C C . GLU A 1 69 ? -16.817 -3.153 -1.765 1.00 95.31 69 GLU A C 1
ATOM 527 O O . GLU A 1 69 ? -16.360 -3.926 -2.608 1.00 95.31 69 GLU A O 1
ATOM 532 N N . GLU A 1 70 ? -16.099 -2.149 -1.259 1.00 96.50 70 GLU A N 1
ATOM 533 C CA . GLU A 1 70 ? -14.699 -1.894 -1.618 1.00 96.50 70 GLU A CA 1
ATOM 534 C C . GLU A 1 70 ? -13.786 -3.028 -1.144 1.00 96.50 70 GLU A C 1
ATOM 536 O O . GLU A 1 70 ? -12.955 -3.516 -1.910 1.00 96.50 70 GLU A O 1
ATOM 541 N N . VAL A 1 71 ? -13.996 -3.531 0.077 1.00 95.50 71 VAL A N 1
ATOM 542 C CA . VAL A 1 71 ? -13.276 -4.705 0.593 1.00 95.50 71 VAL A CA 1
ATOM 543 C C . VAL A 1 71 ? -13.517 -5.933 -0.290 1.00 95.50 71 VAL A C 1
ATOM 545 O O . VAL A 1 71 ? -12.568 -6.650 -0.613 1.00 95.50 71 VAL A O 1
ATOM 548 N N . ALA A 1 72 ? -14.756 -6.172 -0.729 1.00 94.88 72 ALA A N 1
ATOM 549 C CA . ALA A 1 72 ? -15.072 -7.288 -1.619 1.00 94.88 72 ALA A CA 1
ATOM 550 C C . ALA A 1 72 ? -14.365 -7.165 -2.980 1.00 94.88 72 ALA A C 1
ATOM 552 O O . ALA A 1 72 ? -13.787 -8.141 -3.461 1.00 94.88 72 ALA A O 1
ATOM 553 N N . GLN A 1 73 ? -14.344 -5.966 -3.573 1.00 95.06 73 GLN A N 1
ATOM 554 C CA . GLN A 1 73 ? -13.609 -5.700 -4.817 1.00 95.06 73 GLN A CA 1
ATOM 555 C C . GLN A 1 73 ? -12.098 -5.900 -4.642 1.00 95.06 73 GLN A C 1
ATOM 557 O O . GLN A 1 73 ? -11.442 -6.505 -5.496 1.00 95.06 73 GLN A O 1
ATOM 562 N N . TYR A 1 74 ? -11.542 -5.444 -3.518 1.00 94.62 74 TYR A N 1
ATOM 563 C CA . TYR A 1 74 ? -10.134 -5.640 -3.195 1.00 94.62 74 TYR A CA 1
ATOM 564 C C . TYR A 1 74 ? -9.773 -7.129 -3.081 1.00 94.62 74 TYR A C 1
ATOM 566 O O . TYR A 1 74 ? -8.784 -7.569 -3.678 1.00 94.62 74 TYR A O 1
ATOM 574 N N . ILE A 1 75 ? -10.597 -7.930 -2.398 1.00 92.38 75 ILE A N 1
ATOM 575 C CA . ILE A 1 75 ? -10.408 -9.385 -2.289 1.00 92.38 75 ILE A CA 1
ATOM 576 C C . ILE A 1 75 ? -10.510 -10.050 -3.666 1.00 92.38 75 ILE A C 1
ATOM 578 O O . ILE A 1 75 ? -9.625 -10.824 -4.030 1.00 92.38 75 ILE A O 1
ATOM 582 N N . GLN A 1 76 ? -11.523 -9.705 -4.467 1.00 91.06 76 GLN A N 1
ATOM 583 C CA . GLN A 1 76 ? -11.705 -10.270 -5.807 1.00 91.06 76 GLN A CA 1
ATOM 584 C C . GLN A 1 76 ? -10.486 -10.013 -6.710 1.00 91.06 76 GLN A C 1
ATOM 586 O O . GLN A 1 76 ? -10.029 -10.921 -7.407 1.00 91.06 76 GLN A O 1
ATOM 591 N N . SER A 1 77 ? -9.891 -8.815 -6.642 1.00 88.50 77 SER A N 1
ATOM 592 C CA . SER A 1 77 ? -8.663 -8.503 -7.390 1.00 88.50 77 SER A CA 1
ATOM 593 C C . SER A 1 77 ? -7.500 -9.450 -7.047 1.00 88.50 77 SER A C 1
ATOM 595 O O . SER A 1 77 ? -6.692 -9.791 -7.911 1.00 88.50 77 SER A O 1
ATOM 597 N N . SER A 1 78 ? -7.434 -9.934 -5.799 1.00 81.06 78 SER A N 1
ATOM 598 C CA . SER A 1 78 ? -6.430 -10.909 -5.354 1.00 81.06 78 SER A CA 1
ATOM 599 C C . SER A 1 78 ? -6.550 -12.241 -6.078 1.00 81.06 78 SER A C 1
ATOM 601 O O . SER A 1 78 ? -5.551 -12.830 -6.494 1.00 81.06 78 SER A O 1
ATOM 603 N N . GLU A 1 79 ? -7.775 -12.748 -6.194 1.00 80.38 79 GLU A N 1
ATOM 604 C CA . GLU A 1 79 ? -8.044 -14.055 -6.792 1.00 80.38 79 GLU A CA 1
ATOM 605 C C . GLU A 1 79 ? -7.663 -14.053 -8.275 1.00 80.38 79 GLU A C 1
ATOM 607 O O . GLU A 1 79 ? -7.070 -15.010 -8.784 1.00 80.38 79 GLU A O 1
ATOM 612 N N . GLU A 1 80 ? -7.927 -12.938 -8.956 1.00 81.38 80 GLU A N 1
ATOM 613 C CA . GLU A 1 80 ? -7.513 -12.720 -10.338 1.00 81.38 80 GLU A CA 1
ATOM 614 C C . GLU A 1 80 ? -5.984 -12.675 -10.471 1.00 81.38 80 GLU A C 1
ATOM 616 O O . GLU A 1 80 ? -5.421 -13.381 -11.314 1.00 81.38 80 GLU A O 1
ATOM 621 N N . GLU A 1 81 ? -5.292 -11.935 -9.599 1.00 80.88 81 GLU A N 1
ATOM 622 C CA . GLU A 1 81 ? -3.825 -11.884 -9.558 1.00 80.88 81 GLU A CA 1
ATOM 623 C C . GLU A 1 81 ? -3.188 -13.272 -9.340 1.00 80.88 81 GLU A C 1
ATOM 625 O O . GLU A 1 81 ? -2.217 -13.634 -10.017 1.00 80.88 81 GLU A O 1
ATOM 630 N N . GLN A 1 82 ? -3.738 -14.078 -8.424 1.00 74.00 82 GLN A N 1
ATOM 631 C CA . GLN A 1 82 ? -3.262 -15.441 -8.157 1.00 74.00 82 GLN A CA 1
ATOM 632 C C . GLN A 1 82 ? -3.521 -16.383 -9.340 1.00 74.00 82 GLN A C 1
ATOM 634 O O . GLN A 1 82 ? -2.673 -17.214 -9.696 1.00 74.00 82 GLN A O 1
ATOM 639 N N . LYS A 1 83 ? -4.668 -16.233 -10.008 1.00 75.94 83 LYS A N 1
ATOM 640 C CA . LYS A 1 83 ? -4.986 -16.986 -11.224 1.00 75.94 83 LYS A CA 1
ATOM 641 C C . LYS A 1 83 ? -3.999 -16.681 -12.354 1.00 75.94 83 LYS A C 1
ATOM 643 O O . LYS A 1 83 ? -3.622 -17.599 -13.080 1.00 75.94 83 LYS A O 1
ATOM 648 N N . GLN A 1 84 ? -3.522 -15.443 -12.481 1.00 72.50 84 GLN A N 1
ATOM 649 C CA . GLN A 1 84 ? -2.487 -15.117 -13.470 1.00 72.50 84 GLN A CA 1
ATOM 650 C C . GLN A 1 84 ? -1.132 -15.735 -13.118 1.00 72.50 84 GLN A C 1
ATOM 652 O O . GLN A 1 84 ? -0.494 -16.344 -13.978 1.00 72.50 84 GLN A O 1
ATOM 657 N N . LEU A 1 85 ? -0.717 -15.676 -11.848 1.00 71.06 85 LEU A N 1
ATOM 658 C CA . LEU A 1 85 ? 0.526 -16.320 -11.415 1.00 71.06 85 LEU A CA 1
ATOM 659 C C . LEU A 1 85 ? 0.512 -17.832 -11.698 1.00 71.06 85 LEU A C 1
ATOM 661 O O . LEU A 1 85 ? 1.494 -18.371 -12.212 1.00 71.06 85 LEU A O 1
ATOM 665 N N . SER A 1 86 ? -0.598 -18.520 -11.414 1.00 64.56 86 SER A N 1
ATOM 666 C CA . SER A 1 86 ? -0.723 -19.962 -11.675 1.00 64.56 86 SER A CA 1
ATOM 667 C C . SER A 1 86 ? -0.701 -20.309 -13.168 1.00 64.56 86 SER A C 1
ATOM 669 O O . SER A 1 86 ? -0.082 -21.303 -13.540 1.00 64.56 86 SER A O 1
ATOM 671 N N . ARG A 1 87 ? -1.273 -19.471 -14.046 1.00 65.12 87 ARG A N 1
ATOM 672 C CA . ARG A 1 87 ? -1.173 -19.632 -15.510 1.00 65.12 87 ARG A CA 1
ATOM 673 C C . ARG A 1 87 ? 0.261 -19.503 -16.012 1.00 65.12 87 ARG A C 1
ATOM 675 O O . ARG A 1 87 ? 0.732 -20.373 -16.741 1.00 65.12 87 ARG A O 1
ATOM 682 N N . VAL A 1 88 ? 0.963 -18.450 -15.590 1.00 60.66 88 VAL A N 1
ATOM 683 C CA . VAL A 1 88 ? 2.367 -18.223 -15.964 1.00 60.66 88 VAL A CA 1
ATOM 684 C C . VAL A 1 88 ? 3.245 -19.360 -15.440 1.00 60.66 88 VAL A C 1
ATOM 686 O O . VAL A 1 88 ? 4.088 -19.868 -16.171 1.00 60.66 88 VAL A O 1
ATOM 689 N N . THR A 1 89 ? 3.009 -19.823 -14.210 1.00 58.06 89 THR A N 1
ATOM 690 C CA . THR A 1 89 ? 3.789 -20.907 -13.588 1.00 58.06 89 THR A CA 1
ATOM 691 C C . THR A 1 89 ? 3.473 -22.278 -14.197 1.00 58.06 89 THR A C 1
ATOM 693 O O . THR A 1 89 ? 4.390 -23.069 -14.407 1.00 58.06 89 THR A O 1
ATOM 696 N N . GLY A 1 90 ? 2.219 -22.545 -14.579 1.00 53.56 90 GLY A N 1
ATOM 697 C CA . GLY A 1 90 ? 1.813 -23.762 -15.294 1.00 53.56 90 GLY A CA 1
ATOM 698 C C . GLY A 1 90 ? 2.468 -23.913 -16.674 1.00 53.56 90 GLY A C 1
ATOM 699 O O . GLY A 1 90 ? 2.670 -25.031 -17.136 1.00 53.56 90 GLY A O 1
ATOM 700 N N . LEU A 1 91 ? 2.881 -22.802 -17.292 1.00 48.56 91 LEU A N 1
ATOM 701 C CA . LEU A 1 91 ? 3.691 -22.766 -18.518 1.00 48.56 91 LEU A CA 1
ATOM 702 C C . LEU A 1 91 ? 5.211 -22.803 -18.256 1.00 48.56 91 LEU A C 1
ATOM 704 O O . LEU A 1 91 ? 5.981 -23.090 -19.170 1.00 48.56 91 LEU A O 1
ATOM 708 N N . ARG A 1 92 ? 5.659 -22.519 -17.024 1.00 44.88 92 ARG A N 1
ATOM 709 C CA . ARG A 1 92 ? 7.075 -22.330 -16.648 1.00 44.88 92 ARG A CA 1
ATOM 710 C C . ARG A 1 92 ? 7.600 -23.342 -15.627 1.00 44.88 92 ARG A C 1
ATOM 712 O O . ARG A 1 92 ? 8.724 -23.181 -15.162 1.00 44.88 92 ARG A O 1
ATOM 719 N N . ALA A 1 93 ? 6.855 -24.407 -15.322 1.00 41.72 93 ALA A N 1
ATOM 720 C CA . ALA A 1 93 ? 7.246 -25.475 -14.389 1.00 41.72 93 ALA A CA 1
ATOM 721 C C . ALA A 1 93 ? 8.497 -26.293 -14.814 1.00 41.72 93 ALA A C 1
ATOM 723 O O . ALA A 1 93 ? 8.815 -27.305 -14.198 1.00 41.72 93 ALA A O 1
ATOM 724 N N . ILE A 1 94 ? 9.240 -25.836 -15.830 1.00 42.22 94 ILE A N 1
ATOM 725 C CA . ILE A 1 94 ? 10.578 -26.309 -16.210 1.00 42.22 94 ILE A CA 1
ATOM 726 C C . ILE A 1 94 ? 11.614 -25.178 -16.047 1.00 42.22 94 ILE A C 1
ATOM 728 O O . ILE A 1 94 ? 12.575 -25.115 -16.794 1.00 42.22 94 ILE A O 1
ATOM 732 N N . VAL A 1 95 ? 11.453 -24.220 -15.128 1.00 37.88 95 VAL A N 1
ATOM 733 C CA . VAL A 1 95 ? 12.530 -23.256 -14.823 1.00 37.88 95 VAL A CA 1
ATOM 734 C C . VAL A 1 95 ? 12.559 -22.919 -13.328 1.00 37.88 95 VAL A C 1
ATOM 736 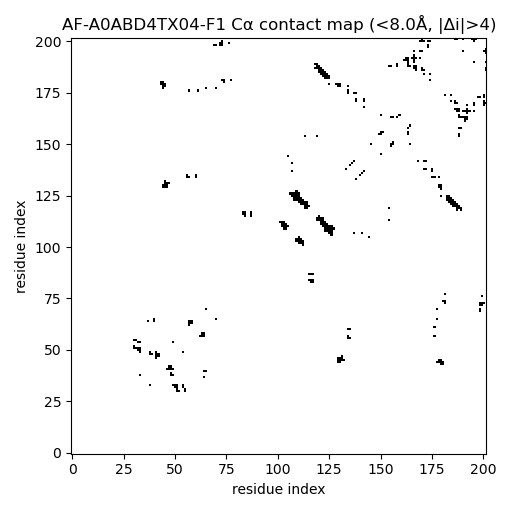O O . VAL A 1 95 ? 12.047 -21.904 -12.872 1.00 37.88 95 VAL A O 1
ATOM 739 N N . THR A 1 96 ? 13.214 -23.823 -12.600 1.00 38.28 96 THR A N 1
ATOM 740 C CA . THR A 1 96 ? 14.201 -23.559 -11.540 1.00 38.28 96 THR A CA 1
ATOM 741 C C . THR A 1 96 ? 13.783 -22.825 -10.254 1.00 38.28 96 THR A C 1
ATOM 743 O O . THR A 1 96 ? 13.596 -21.612 -10.211 1.00 38.28 96 THR A O 1
ATOM 746 N N . ASP A 1 97 ? 13.880 -23.607 -9.177 1.00 41.09 97 ASP A N 1
ATOM 747 C CA . ASP A 1 97 ? 14.269 -23.380 -7.768 1.00 41.09 97 ASP A CA 1
ATOM 748 C C . ASP A 1 97 ? 15.290 -22.240 -7.457 1.00 41.09 97 ASP A C 1
ATOM 750 O O . ASP A 1 97 ? 15.690 -22.016 -6.318 1.00 41.09 97 ASP A O 1
ATOM 754 N N . THR A 1 98 ? 15.727 -21.449 -8.440 1.00 40.25 98 THR A N 1
ATOM 755 C CA . THR A 1 98 ? 16.642 -20.308 -8.250 1.00 40.25 98 THR A CA 1
ATOM 756 C C . THR A 1 98 ? 15.954 -19.018 -7.792 1.00 40.25 98 THR A C 1
ATOM 758 O O . THR A 1 98 ? 16.650 -18.120 -7.321 1.00 40.25 98 THR A O 1
ATOM 761 N N . SER A 1 99 ? 14.621 -18.896 -7.863 1.00 46.12 99 SER A N 1
ATOM 762 C CA . SER A 1 99 ? 13.899 -17.681 -7.424 1.00 46.12 99 SER A CA 1
ATOM 763 C C . SER A 1 99 ? 13.720 -17.564 -5.903 1.00 46.12 99 SER A C 1
ATOM 765 O O . SER A 1 99 ? 13.390 -16.490 -5.400 1.00 46.12 99 SER A O 1
ATOM 767 N N . MET A 1 100 ? 13.969 -18.639 -5.146 1.00 46.50 100 MET A N 1
ATOM 768 C CA . MET A 1 100 ? 13.899 -18.623 -3.678 1.00 46.50 100 MET A CA 1
ATOM 769 C C . MET A 1 100 ? 15.171 -18.073 -3.009 1.00 46.50 100 MET A C 1
ATOM 771 O O . MET A 1 100 ? 15.144 -17.770 -1.820 1.00 46.50 100 MET A O 1
ATOM 775 N N . ARG A 1 101 ? 16.280 -17.901 -3.747 1.00 45.88 101 ARG A N 1
ATOM 776 C CA . ARG A 1 101 ? 17.594 -17.518 -3.186 1.00 45.88 101 ARG A CA 1
ATOM 777 C C . ARG A 1 101 ? 17.844 -16.010 -3.015 1.00 45.88 101 ARG A C 1
ATOM 779 O O . ARG A 1 101 ? 18.896 -15.651 -2.502 1.00 45.88 101 ARG A O 1
ATOM 786 N N . SER A 1 102 ? 16.915 -15.131 -3.397 1.00 60.06 102 SER A N 1
ATOM 787 C CA . SER A 1 102 ? 17.087 -13.666 -3.304 1.00 60.06 102 SER A CA 1
ATOM 788 C C . SER A 1 102 ? 15.885 -12.950 -2.676 1.00 60.06 102 SER A C 1
ATOM 790 O O . SER A 1 102 ? 15.507 -11.866 -3.118 1.00 60.06 102 SER A O 1
ATOM 792 N N . ALA A 1 103 ? 15.233 -13.577 -1.697 1.00 78.06 103 ALA A N 1
ATOM 793 C CA . ALA A 1 103 ? 14.204 -12.910 -0.909 1.00 78.06 103 ALA A CA 1
ATOM 794 C C . ALA A 1 103 ? 14.871 -11.969 0.106 1.00 78.06 103 ALA A C 1
ATOM 796 O O . ALA A 1 103 ? 15.696 -12.402 0.909 1.00 78.06 103 ALA A O 1
ATOM 797 N N . TRP A 1 104 ? 14.528 -10.684 0.053 1.00 92.81 104 TRP A N 1
ATOM 798 C CA . TRP A 1 104 ? 14.865 -9.718 1.100 1.00 92.81 104 TRP A CA 1
ATOM 799 C C . TRP A 1 104 ? 13.888 -9.859 2.260 1.00 92.81 104 TRP A C 1
ATOM 801 O O . TRP A 1 104 ? 12.732 -10.178 2.025 1.00 92.81 104 TRP A O 1
ATOM 811 N N . SER A 1 105 ? 14.316 -9.583 3.486 1.00 92.25 105 SER A N 1
ATOM 812 C CA . SER A 1 105 ? 13.446 -9.545 4.665 1.00 92.25 105 SER A CA 1
ATOM 813 C C . SER A 1 105 ? 13.827 -8.375 5.565 1.00 92.25 105 SER A C 1
ATOM 815 O O . SER A 1 105 ? 14.970 -7.911 5.544 1.00 92.25 105 SER A O 1
ATOM 817 N N . SER A 1 106 ? 12.901 -7.944 6.414 1.00 90.81 106 SER A N 1
ATOM 818 C CA . SER A 1 106 ? 13.133 -6.917 7.427 1.00 90.81 106 SER A CA 1
ATOM 819 C C . SER A 1 106 ? 12.345 -7.198 8.709 1.00 90.81 106 SER A C 1
ATOM 821 O O . SER A 1 106 ? 11.708 -8.238 8.852 1.00 90.81 106 SER A O 1
ATOM 823 N N . ASN A 1 107 ? 12.372 -6.264 9.661 1.00 88.56 107 ASN A N 1
ATOM 824 C CA . ASN A 1 107 ? 11.494 -6.281 10.835 1.00 88.56 107 ASN A CA 1
ATOM 825 C C . ASN A 1 107 ? 10.001 -6.130 10.476 1.00 88.56 107 ASN A C 1
ATOM 827 O O . ASN A 1 107 ? 9.156 -6.499 11.290 1.00 88.56 107 ASN A O 1
ATOM 831 N N . LEU A 1 108 ? 9.665 -5.631 9.281 1.00 89.25 108 LEU A N 1
ATOM 832 C CA . LEU A 1 108 ? 8.287 -5.430 8.813 1.00 89.25 108 LEU A CA 1
ATOM 833 C C . LEU A 1 108 ? 7.840 -6.445 7.757 1.00 89.25 108 LEU A C 1
ATOM 835 O O . LEU A 1 108 ? 6.647 -6.718 7.653 1.00 89.25 108 LEU A O 1
ATOM 839 N N . PHE A 1 109 ? 8.772 -7.039 7.012 1.00 90.94 109 PHE A N 1
ATOM 840 C CA . PHE A 1 109 ? 8.456 -7.969 5.928 1.00 90.94 109 PHE A CA 1
ATOM 841 C C . PHE A 1 109 ? 9.178 -9.299 6.096 1.00 90.94 109 PHE A C 1
ATOM 843 O O . PHE A 1 109 ? 10.405 -9.338 6.205 1.00 90.94 109 PHE A O 1
ATOM 850 N N . SER A 1 110 ? 8.417 -10.392 6.040 1.00 90.56 110 SER A N 1
ATOM 851 C CA . SER A 1 110 ? 8.979 -11.746 6.059 1.00 90.56 110 SER A CA 1
ATOM 852 C C . SER A 1 110 ? 9.665 -12.058 4.742 1.00 90.56 110 SER A C 1
ATOM 854 O O . SER A 1 110 ? 10.693 -12.734 4.723 1.00 90.56 110 SER A O 1
ATOM 856 N N . TYR A 1 111 ? 9.139 -11.505 3.645 1.00 92.19 111 TYR A N 1
ATOM 857 C CA . TYR A 1 111 ? 9.880 -11.399 2.405 1.00 92.19 111 TYR A CA 1
ATOM 858 C C . TYR A 1 111 ? 9.474 -10.193 1.552 1.00 92.19 111 TYR A C 1
ATOM 860 O O . TYR A 1 111 ? 8.339 -9.724 1.588 1.00 92.19 111 TYR A O 1
ATOM 868 N N . GLY A 1 112 ? 10.390 -9.778 0.684 1.00 94.44 112 GLY A N 1
ATOM 869 C CA . GLY A 1 112 ? 10.142 -9.020 -0.531 1.00 94.44 112 GLY A CA 1
ATOM 870 C C . GLY A 1 112 ? 10.925 -9.643 -1.684 1.00 94.44 112 GLY A C 1
ATOM 871 O O . GLY A 1 112 ? 12.105 -9.974 -1.534 1.00 94.44 112 GLY A O 1
ATOM 872 N N . ARG A 1 113 ? 10.275 -9.852 -2.831 1.00 93.25 113 ARG A N 1
ATOM 873 C CA . ARG A 1 113 ? 10.918 -10.430 -4.021 1.00 93.25 113 ARG A CA 1
ATOM 874 C C . ARG A 1 113 ? 10.213 -10.036 -5.310 1.00 93.25 113 ARG A C 1
ATOM 876 O O . ARG A 1 113 ? 8.994 -9.894 -5.343 1.00 93.25 113 ARG A O 1
ATOM 883 N N . TRP A 1 114 ? 10.975 -9.958 -6.393 1.00 93.31 114 TRP A N 1
ATOM 884 C CA . TRP A 1 114 ? 10.414 -9.813 -7.731 1.00 93.31 114 TRP A CA 1
ATOM 885 C C . TRP A 1 114 ? 9.826 -11.135 -8.222 1.00 93.31 114 TRP A C 1
ATOM 887 O O . TRP A 1 114 ? 10.492 -12.171 -8.209 1.00 93.31 114 TRP A O 1
ATOM 897 N N . ILE A 1 115 ? 8.585 -11.085 -8.692 1.00 88.31 115 ILE A N 1
ATOM 898 C CA . ILE A 1 115 ? 7.891 -12.191 -9.345 1.00 88.31 115 ILE A CA 1
ATOM 899 C C . ILE A 1 115 ? 7.509 -11.789 -10.768 1.00 88.31 115 ILE A C 1
ATOM 901 O O . ILE A 1 115 ? 7.258 -10.622 -11.062 1.00 88.31 115 ILE A O 1
ATOM 905 N N . SER A 1 116 ? 7.464 -12.775 -11.658 1.00 84.50 116 SER A N 1
ATOM 906 C CA . SER A 1 116 ? 6.989 -12.598 -13.029 1.00 84.50 116 SER A CA 1
ATOM 907 C C . SER A 1 116 ? 5.553 -13.104 -13.108 1.00 84.50 116 SER A C 1
ATOM 909 O O . SER A 1 116 ? 5.317 -14.303 -12.955 1.00 84.50 116 SER A O 1
ATOM 911 N N . ARG A 1 117 ? 4.617 -12.190 -13.361 1.00 75.12 117 ARG A N 1
ATOM 912 C CA . ARG A 1 117 ? 3.239 -12.479 -13.780 1.00 75.12 117 ARG A CA 1
ATOM 913 C C . ARG A 1 117 ? 3.129 -12.135 -15.272 1.00 75.12 117 ARG A C 1
ATOM 915 O O . ARG A 1 117 ? 4.078 -12.401 -16.012 1.00 75.12 117 ARG A O 1
ATOM 922 N N . ASP A 1 118 ? 2.034 -11.504 -15.692 1.00 79.50 118 ASP A N 1
ATOM 923 C CA . ASP A 1 118 ? 1.936 -10.834 -16.999 1.00 79.50 118 ASP A CA 1
ATOM 924 C C . ASP A 1 118 ? 2.911 -9.640 -17.104 1.00 79.50 118 ASP A C 1
ATOM 926 O O . ASP A 1 118 ? 3.379 -9.296 -18.188 1.00 79.50 118 ASP A O 1
ATOM 930 N N . ALA A 1 119 ? 3.278 -9.058 -15.957 1.00 84.00 119 ALA A N 1
ATOM 931 C CA . ALA A 1 119 ? 4.342 -8.075 -15.785 1.00 84.00 119 ALA A CA 1
ATOM 932 C C . ALA A 1 119 ? 5.230 -8.444 -14.581 1.00 84.00 119 ALA A C 1
ATOM 934 O O . ALA A 1 119 ? 4.903 -9.340 -13.795 1.00 84.00 119 ALA A O 1
ATOM 935 N N . TRP A 1 120 ? 6.371 -7.763 -14.432 1.00 90.69 120 TRP A N 1
ATOM 936 C CA . TRP A 1 120 ? 7.153 -7.847 -13.198 1.00 90.69 120 TRP A CA 1
ATOM 937 C C . TRP A 1 120 ? 6.381 -7.202 -12.052 1.00 90.69 120 TRP A C 1
ATOM 939 O O . TRP A 1 120 ? 5.854 -6.102 -12.200 1.00 90.69 120 TRP A O 1
ATOM 949 N N . SER A 1 121 ? 6.346 -7.873 -10.906 1.00 92.88 121 SER A N 1
ATOM 950 C CA . SER A 1 121 ? 5.702 -7.364 -9.698 1.00 92.88 121 SER A CA 1
ATOM 951 C C . SER A 1 121 ? 6.611 -7.574 -8.496 1.00 92.88 121 SER A C 1
ATOM 953 O O . SER A 1 121 ? 7.235 -8.628 -8.360 1.00 92.88 121 SER A O 1
ATOM 955 N N . LEU A 1 122 ? 6.692 -6.581 -7.619 1.00 95.00 122 LEU A N 1
ATOM 956 C CA . LEU A 1 122 ? 7.342 -6.707 -6.325 1.00 95.00 122 LEU A CA 1
ATOM 957 C C . LEU A 1 122 ? 6.332 -7.289 -5.339 1.00 95.00 122 LEU A C 1
ATOM 959 O O . LEU A 1 122 ? 5.366 -6.625 -4.975 1.00 95.00 122 LEU A O 1
ATOM 963 N N . SER A 1 123 ? 6.551 -8.534 -4.934 1.00 94.12 123 SER A N 1
ATOM 964 C CA . SER A 1 123 ? 5.712 -9.240 -3.972 1.00 94.12 123 SER A CA 1
ATOM 965 C C . SER A 1 123 ? 6.275 -9.053 -2.568 1.00 94.12 123 SER A C 1
ATOM 967 O O . SER A 1 123 ? 7.412 -9.455 -2.307 1.00 94.12 123 SER A O 1
ATOM 969 N N . LEU A 1 124 ? 5.492 -8.439 -1.685 1.00 93.88 124 LEU A N 1
ATOM 970 C CA . LEU A 1 124 ? 5.829 -8.123 -0.301 1.00 93.88 124 LEU A CA 1
ATOM 971 C C . LEU A 1 124 ? 4.919 -8.913 0.636 1.00 93.88 124 LEU A C 1
ATOM 973 O O . LEU A 1 124 ? 3.695 -8.832 0.544 1.00 93.88 124 LEU A O 1
ATOM 977 N N . MET A 1 125 ? 5.508 -9.655 1.564 1.00 91.81 125 MET A N 1
ATOM 978 C CA . MET A 1 125 ? 4.777 -10.339 2.621 1.00 91.81 125 MET A CA 1
ATOM 979 C C . MET A 1 125 ? 5.063 -9.652 3.952 1.00 91.81 125 MET A C 1
ATOM 981 O O . MET A 1 125 ? 6.189 -9.762 4.448 1.00 91.81 125 MET A O 1
ATOM 985 N N . PRO A 1 126 ? 4.080 -8.957 4.544 1.00 89.44 126 PRO A N 1
ATOM 986 C CA . PRO A 1 126 ? 4.186 -8.462 5.912 1.00 89.44 126 PRO A CA 1
ATOM 987 C C . PRO A 1 126 ? 4.601 -9.583 6.881 1.00 89.44 126 PRO A C 1
ATOM 989 O O . PRO A 1 126 ? 4.268 -10.751 6.683 1.00 89.44 126 PRO A O 1
ATOM 992 N N . ASN A 1 127 ? 5.372 -9.257 7.9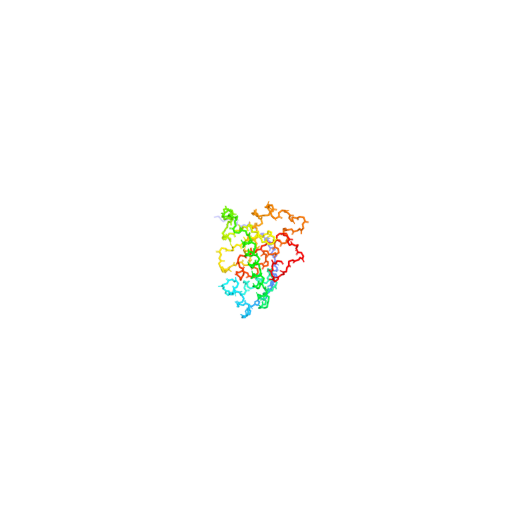20 1.00 83.75 127 ASN A N 1
ATOM 993 C CA . ASN A 1 127 ? 5.867 -10.248 8.890 1.00 83.75 127 ASN A CA 1
ATOM 994 C C . ASN A 1 127 ? 4.759 -10.905 9.711 1.00 83.75 127 ASN A C 1
ATOM 996 O O . ASN A 1 127 ? 4.942 -11.995 10.250 1.00 83.75 127 ASN A O 1
ATOM 1000 N N . GLN A 1 128 ? 3.631 -10.223 9.842 1.00 72.00 128 GLN A N 1
ATOM 1001 C CA . GLN A 1 128 ? 2.517 -10.676 10.643 1.00 72.00 128 GLN A CA 1
ATOM 1002 C C . GLN A 1 128 ? 1.311 -10.887 9.735 1.00 72.00 128 GLN A C 1
ATOM 1004 O O . GLN A 1 128 ? 1.038 -10.082 8.849 1.00 72.00 128 GLN A O 1
ATOM 1009 N N . THR A 1 129 ? 0.573 -11.967 9.983 1.00 62.06 129 THR A N 1
ATOM 1010 C CA . THR A 1 129 ? -0.713 -12.252 9.321 1.00 62.06 129 THR A CA 1
ATOM 1011 C C . THR A 1 129 ? -1.809 -11.263 9.738 1.00 62.06 129 THR A C 1
ATOM 1013 O O . THR A 1 129 ? -2.887 -11.248 9.159 1.00 62.06 129 THR A O 1
ATOM 1016 N N . ILE A 1 130 ? -1.533 -10.477 10.780 1.00 61.44 130 ILE A N 1
ATOM 1017 C CA . ILE A 1 130 ? -2.382 -9.481 11.418 1.00 61.44 130 ILE A CA 1
ATOM 1018 C C . ILE A 1 130 ? -1.471 -8.304 11.772 1.00 61.44 130 ILE A C 1
ATOM 1020 O O . ILE A 1 130 ? -0.390 -8.535 12.298 1.00 61.44 130 ILE A O 1
ATOM 1024 N N . ILE A 1 131 ? -1.886 -7.067 11.510 1.00 70.50 131 ILE A N 1
ATOM 1025 C CA . ILE A 1 131 ? -1.056 -5.864 11.672 1.00 70.50 131 ILE A CA 1
ATOM 1026 C C . ILE A 1 131 ? -1.618 -5.005 12.829 1.00 70.50 131 ILE A C 1
ATOM 1028 O O . ILE A 1 131 ? -2.426 -4.119 12.573 1.00 70.50 131 ILE A O 1
ATOM 1032 N N . PRO A 1 132 ? -1.243 -5.248 14.102 1.00 54.97 132 PRO A N 1
ATOM 1033 C CA . PRO A 1 132 ? -2.006 -4.770 15.255 1.00 54.97 132 PRO A CA 1
ATOM 1034 C C . PRO A 1 132 ? -1.690 -3.351 15.765 1.00 54.97 132 PRO A C 1
ATOM 1036 O O . PRO A 1 132 ? -2.183 -2.983 16.811 1.00 54.97 132 PRO A O 1
ATOM 1039 N N . GLU A 1 133 ? -0.843 -2.566 15.101 1.00 62.19 133 GLU A N 1
ATOM 1040 C CA . GLU A 1 133 ? -0.320 -1.299 15.665 1.00 62.19 133 GLU A CA 1
ATOM 1041 C C . GLU A 1 133 ? 0.170 -0.302 14.587 1.00 62.19 133 GLU A C 1
ATOM 1043 O O . GLU A 1 133 ? 1.077 0.496 14.821 1.00 62.19 133 GLU A O 1
ATOM 1048 N N . VAL A 1 134 ? -0.258 -0.450 13.322 1.00 57.69 134 VAL A N 1
ATOM 1049 C CA . VAL A 1 134 ? 0.728 -0.224 12.250 1.00 57.69 134 VAL A CA 1
ATOM 1050 C C . VAL A 1 134 ? 0.285 0.517 10.977 1.00 57.69 134 VAL A C 1
ATOM 1052 O O . VAL A 1 134 ? 0.969 0.414 9.955 1.00 57.69 134 VAL A O 1
ATOM 1055 N N . SER A 1 135 ? -0.753 1.356 11.010 1.00 65.81 135 SER A N 1
ATOM 1056 C CA . SER A 1 135 ? -1.056 2.227 9.855 1.00 65.81 135 SER A CA 1
ATOM 1057 C C . SER A 1 135 ? 0.101 3.201 9.558 1.00 65.81 135 SER A C 1
ATOM 1059 O O . SER A 1 135 ? 0.605 3.233 8.433 1.00 65.81 135 SER A O 1
ATOM 1061 N N . ILE A 1 136 ? 0.623 3.915 10.565 1.00 70.19 136 ILE A N 1
ATOM 1062 C CA . ILE A 1 136 ? 1.743 4.864 10.403 1.00 70.19 136 ILE A CA 1
ATOM 1063 C C . ILE A 1 136 ? 3.063 4.138 10.118 1.00 70.19 136 ILE A C 1
ATOM 1065 O O . ILE A 1 136 ? 3.820 4.523 9.224 1.00 70.19 136 ILE A O 1
ATOM 1069 N N . ARG A 1 137 ? 3.357 3.060 10.852 1.00 81.06 137 ARG A N 1
ATOM 1070 C CA . ARG A 1 137 ? 4.649 2.378 10.723 1.00 81.06 137 ARG A CA 1
ATOM 1071 C C . 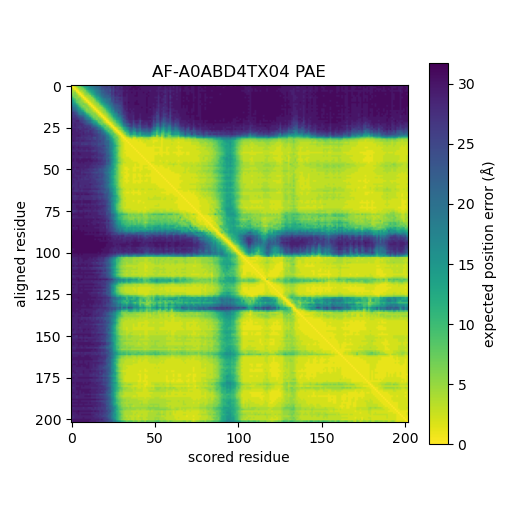ARG A 1 137 ? 4.778 1.587 9.415 1.00 81.06 137 ARG A C 1
ATOM 1073 O O . ARG A 1 137 ? 5.826 1.698 8.782 1.00 81.06 137 ARG A O 1
ATOM 1080 N N . TYR A 1 138 ? 3.747 0.884 8.924 1.00 84.62 138 TYR A N 1
ATOM 1081 C CA . TYR A 1 138 ? 3.840 0.327 7.565 1.00 84.62 138 TYR A CA 1
ATOM 1082 C C . TYR A 1 138 ? 3.792 1.446 6.533 1.00 84.62 138 TYR A C 1
ATOM 1084 O O . TYR A 1 138 ? 4.602 1.399 5.614 1.00 84.62 138 TYR A O 1
ATOM 1092 N N . SER A 1 139 ? 2.934 2.465 6.665 1.00 85.00 139 SER A N 1
ATOM 1093 C CA . SER A 1 139 ? 2.876 3.522 5.644 1.00 85.00 139 SER A CA 1
ATOM 1094 C C . SER A 1 139 ? 4.217 4.245 5.482 1.00 85.00 139 SER A C 1
ATOM 1096 O O . SER A 1 139 ? 4.686 4.380 4.358 1.00 85.00 139 SER A O 1
ATOM 1098 N N . THR A 1 140 ? 4.884 4.639 6.568 1.00 88.19 140 THR A N 1
ATOM 1099 C CA . THR A 1 140 ? 6.108 5.453 6.497 1.00 88.19 140 THR A CA 1
ATOM 1100 C C . THR A 1 140 ? 7.388 4.618 6.546 1.00 88.19 140 THR A C 1
ATOM 1102 O O . THR A 1 140 ? 8.142 4.596 5.571 1.00 88.19 140 THR A O 1
ATOM 1105 N N . GLU A 1 141 ? 7.654 3.922 7.659 1.00 91.06 141 GLU A N 1
ATOM 1106 C CA . GLU A 1 141 ? 8.890 3.135 7.835 1.00 91.06 141 GLU A CA 1
ATOM 1107 C C . GLU A 1 141 ? 8.943 1.996 6.811 1.00 91.06 141 GLU A C 1
ATOM 1109 O O . GLU A 1 141 ? 9.958 1.797 6.142 1.00 91.06 141 GLU A O 1
ATOM 1114 N N . GLY A 1 142 ? 7.827 1.284 6.635 1.00 92.81 142 GLY A N 1
ATOM 1115 C CA . GLY A 1 142 ? 7.736 0.186 5.678 1.00 92.81 142 GLY A CA 1
ATOM 1116 C C . GLY A 1 142 ? 7.988 0.636 4.237 1.00 92.81 142 GLY A C 1
ATOM 1117 O O . GLY A 1 142 ? 8.773 -0.007 3.537 1.00 92.81 142 GLY A O 1
ATOM 1118 N N . TRP A 1 143 ? 7.430 1.778 3.815 1.00 95.56 143 TRP A N 1
ATOM 1119 C CA . TRP A 1 143 ? 7.715 2.324 2.484 1.00 95.56 143 TRP A CA 1
ATOM 1120 C C . TRP A 1 143 ? 9.194 2.670 2.310 1.00 95.56 143 TRP A C 1
ATOM 1122 O O . TRP A 1 143 ? 9.793 2.300 1.302 1.00 95.56 143 TRP A O 1
ATOM 1132 N N . GLN A 1 144 ? 9.812 3.329 3.294 1.00 96.25 144 GLN A N 1
ATOM 1133 C CA . GLN A 1 144 ? 11.236 3.671 3.231 1.00 96.25 144 GLN A CA 1
ATOM 1134 C C . GLN A 1 144 ? 12.112 2.425 3.074 1.00 96.25 144 GLN A C 1
ATOM 1136 O O . GLN A 1 144 ? 13.038 2.426 2.265 1.00 96.25 144 GLN A O 1
ATOM 1141 N N . GLN A 1 145 ? 11.811 1.350 3.808 1.00 95.88 145 GLN A N 1
ATOM 1142 C CA . GLN A 1 145 ? 12.536 0.086 3.688 1.00 95.88 145 GLN A CA 1
ATOM 1143 C C . GLN A 1 145 ? 12.393 -0.532 2.291 1.00 95.88 145 GLN A C 1
ATOM 1145 O O . GLN A 1 145 ? 13.395 -0.926 1.692 1.00 95.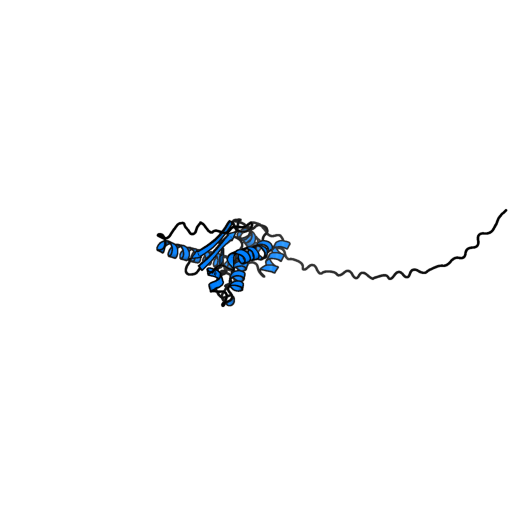88 145 GLN A O 1
ATOM 1150 N N . VAL A 1 146 ? 11.166 -0.576 1.760 1.00 97.38 146 VAL A N 1
ATOM 1151 C CA . VAL A 1 146 ? 10.880 -1.084 0.410 1.00 97.38 146 VAL A CA 1
ATOM 1152 C C . VAL A 1 146 ? 11.608 -0.252 -0.642 1.00 97.38 146 VAL A C 1
ATOM 1154 O O . VAL A 1 146 ? 12.326 -0.805 -1.475 1.00 97.38 146 VAL A O 1
ATOM 1157 N N . TYR A 1 147 ? 11.468 1.072 -0.586 1.00 97.75 147 TYR A N 1
ATOM 1158 C CA . TYR A 1 147 ? 12.093 1.980 -1.536 1.00 97.75 147 TYR A CA 1
ATOM 1159 C C . TYR A 1 147 ? 13.614 1.815 -1.512 1.00 97.75 147 TYR A C 1
ATOM 1161 O O . TYR A 1 147 ? 14.194 1.443 -2.528 1.00 97.75 147 TYR A O 1
ATOM 1169 N N . ASN A 1 148 ? 14.252 1.982 -0.348 1.00 97.00 148 ASN A N 1
ATOM 1170 C CA . ASN A 1 148 ? 15.710 1.920 -0.201 1.00 97.00 148 ASN A CA 1
ATOM 1171 C C . ASN A 1 148 ? 16.314 0.600 -0.695 1.00 97.00 148 ASN A C 1
ATOM 1173 O O . ASN A 1 148 ? 17.453 0.590 -1.159 1.00 97.00 148 ASN A O 1
ATOM 1177 N N . HIS A 1 149 ? 15.574 -0.508 -0.595 1.00 96.94 149 HIS A N 1
ATOM 1178 C CA . HIS A 1 149 ? 16.050 -1.801 -1.065 1.00 96.94 149 HIS A CA 1
ATOM 1179 C C . HIS A 1 149 ? 15.803 -2.026 -2.566 1.00 96.94 149 HIS A C 1
ATOM 1181 O O . HIS A 1 149 ? 16.700 -2.488 -3.270 1.00 96.94 149 HIS A O 1
ATOM 1187 N N . PHE A 1 150 ? 14.604 -1.714 -3.072 1.00 96.88 150 PHE A N 1
ATOM 1188 C CA . PHE A 1 150 ? 14.165 -2.163 -4.399 1.00 96.88 150 PHE A CA 1
ATOM 1189 C C . PHE A 1 150 ? 14.179 -1.091 -5.493 1.00 96.88 150 PHE A C 1
ATOM 1191 O O . PHE A 1 150 ? 14.171 -1.458 -6.669 1.00 96.88 150 PHE A O 1
ATOM 1198 N N . HIS A 1 151 ? 14.222 0.208 -5.167 1.00 95.62 151 HIS A N 1
ATOM 1199 C CA . HIS A 1 151 ? 14.058 1.269 -6.176 1.00 95.62 151 HIS A CA 1
ATOM 1200 C C . HIS A 1 151 ? 15.166 1.269 -7.251 1.00 95.62 151 HIS A C 1
ATOM 1202 O O . HIS A 1 151 ? 14.988 1.805 -8.346 1.00 95.62 151 HIS A O 1
ATOM 1208 N N . GLY A 1 152 ? 16.338 0.713 -6.925 1.00 95.00 152 GLY A N 1
ATOM 1209 C CA . GLY A 1 152 ? 17.483 0.577 -7.829 1.00 95.00 152 GLY A CA 1
ATOM 1210 C C . GLY A 1 152 ? 17.495 -0.718 -8.645 1.00 95.00 152 GLY A C 1
ATOM 1211 O O . GLY A 1 152 ? 18.388 -0.903 -9.471 1.00 95.00 152 GLY A O 1
ATOM 1212 N N . ASP A 1 153 ? 16.541 -1.626 -8.430 1.00 95.44 153 ASP A N 1
ATOM 1213 C CA . ASP A 1 153 ? 16.458 -2.872 -9.188 1.00 95.44 153 ASP A CA 1
ATOM 1214 C C . ASP A 1 153 ? 16.041 -2.599 -10.642 1.00 95.44 153 ASP A C 1
ATOM 1216 O O . ASP A 1 153 ? 15.208 -1.735 -10.926 1.00 95.44 153 ASP A O 1
ATOM 1220 N N . ARG A 1 154 ? 16.587 -3.373 -11.587 1.00 94.88 154 ARG A N 1
ATOM 1221 C CA . ARG A 1 154 ? 16.276 -3.250 -13.019 1.00 94.88 154 ARG A CA 1
ATOM 1222 C C . ARG A 1 154 ? 14.776 -3.350 -13.328 1.00 94.88 154 ARG A C 1
ATOM 1224 O O . ARG A 1 154 ? 14.326 -2.703 -14.270 1.00 94.88 154 ARG A O 1
ATOM 1231 N N . HIS A 1 155 ? 14.014 -4.147 -12.571 1.00 94.75 155 HIS A N 1
ATOM 1232 C CA . HIS A 1 155 ? 12.578 -4.329 -12.795 1.00 94.75 155 HIS A CA 1
ATOM 1233 C C . HIS A 1 155 ? 11.782 -3.071 -12.422 1.00 94.75 155 HIS A C 1
ATOM 1235 O O . HIS A 1 155 ? 10.757 -2.798 -13.040 1.00 94.75 155 HIS A O 1
ATOM 1241 N N . TRP A 1 156 ? 12.281 -2.273 -11.473 1.00 95.69 156 TRP A N 1
ATOM 1242 C CA . TRP A 1 156 ? 11.730 -0.963 -11.127 1.00 95.69 156 TRP A CA 1
ATOM 1243 C C . TRP A 1 156 ? 12.241 0.121 -12.081 1.00 95.69 156 TRP A C 1
ATOM 1245 O O . TRP A 1 156 ? 11.458 0.867 -12.674 1.00 95.69 156 TRP A O 1
ATOM 1255 N N . LEU A 1 157 ? 13.563 0.189 -12.277 1.00 96.12 157 LEU A N 1
ATOM 1256 C CA . LEU A 1 157 ? 14.224 1.233 -13.066 1.00 96.12 157 LEU A CA 1
ATOM 1257 C C . LEU A 1 157 ? 13.745 1.289 -14.518 1.00 96.12 157 LEU A C 1
ATOM 1259 O O . LEU A 1 157 ? 13.693 2.379 -15.088 1.00 96.12 157 LEU A O 1
ATOM 1263 N N . ALA A 1 158 ? 13.343 0.151 -15.093 1.00 95.44 158 ALA A N 1
ATOM 1264 C CA . ALA A 1 158 ? 12.774 0.079 -16.438 1.00 95.44 158 ALA A CA 1
ATOM 1265 C C . ALA A 1 158 ? 11.576 1.027 -16.651 1.00 95.44 158 ALA A C 1
ATOM 1267 O O . ALA A 1 158 ? 11.325 1.445 -17.779 1.00 95.44 158 ALA A O 1
ATOM 1268 N N . TYR A 1 159 ? 10.872 1.411 -15.581 1.00 95.81 159 TYR A N 1
ATOM 1269 C CA . TYR A 1 159 ? 9.666 2.239 -15.638 1.00 95.81 159 TYR A CA 1
ATOM 1270 C C . TYR A 1 159 ? 9.834 3.623 -15.000 1.00 95.81 159 TYR A C 1
ATOM 1272 O O . TYR A 1 159 ? 8.871 4.389 -14.912 1.00 95.81 159 TYR A O 1
ATOM 1280 N N . ARG A 1 160 ? 11.053 4.003 -14.592 1.00 92.75 160 ARG A N 1
ATOM 1281 C CA . ARG A 1 160 ? 11.299 5.270 -13.884 1.00 92.75 160 ARG A CA 1
ATOM 1282 C C . ARG A 1 160 ? 10.814 6.496 -14.662 1.00 92.75 160 ARG A C 1
ATOM 1284 O O . ARG A 1 160 ? 10.211 7.390 -14.078 1.00 92.75 160 ARG A O 1
ATOM 1291 N N . GLY A 1 161 ? 10.993 6.498 -15.986 1.00 92.94 161 GLY A N 1
ATOM 1292 C CA . GLY A 1 161 ? 10.531 7.577 -16.870 1.00 92.94 161 GLY A CA 1
ATOM 1293 C C . GLY A 1 161 ? 9.007 7.761 -16.933 1.00 92.94 161 GLY A C 1
ATOM 1294 O O . GLY A 1 161 ? 8.544 8.773 -17.444 1.00 92.94 161 GLY A O 1
ATOM 1295 N N . HIS A 1 162 ? 8.228 6.812 -16.404 1.00 93.88 162 HIS A N 1
ATOM 1296 C CA . HIS A 1 162 ? 6.762 6.843 -16.373 1.00 93.88 162 HIS A CA 1
ATOM 1297 C C . HIS A 1 162 ? 6.195 7.071 -14.961 1.00 93.88 162 HIS A C 1
ATOM 1299 O O . HIS A 1 162 ? 4.990 6.920 -14.759 1.00 93.88 162 HIS A O 1
ATOM 1305 N N . GLY A 1 163 ? 7.047 7.432 -13.993 1.00 96.31 163 GLY A N 1
ATOM 1306 C CA . GLY A 1 163 ? 6.636 7.688 -12.611 1.00 96.31 163 GLY A CA 1
ATOM 1307 C C . GLY A 1 163 ? 6.541 6.430 -11.746 1.00 96.31 163 GLY A C 1
ATOM 1308 O O . GLY A 1 163 ? 5.677 6.365 -10.878 1.00 96.31 163 GLY A O 1
ATOM 1309 N N . ALA A 1 164 ? 7.404 5.430 -11.966 1.00 96.56 164 ALA A N 1
ATOM 1310 C CA . ALA A 1 164 ? 7.403 4.195 -11.171 1.00 96.56 164 ALA A CA 1
ATOM 1311 C C . ALA A 1 164 ? 7.490 4.449 -9.658 1.00 96.56 164 ALA A C 1
ATOM 1313 O O . ALA A 1 164 ? 6.784 3.790 -8.907 1.00 96.56 164 ALA A O 1
ATOM 1314 N N . ASP A 1 165 ? 8.286 5.428 -9.214 1.00 97.56 165 ASP A N 1
ATOM 1315 C CA . ASP A 1 165 ? 8.444 5.739 -7.787 1.00 97.56 165 ASP A CA 1
ATOM 1316 C C . ASP A 1 165 ? 7.097 6.128 -7.146 1.00 97.56 165 ASP A C 1
ATOM 1318 O O . ASP A 1 165 ? 6.680 5.529 -6.156 1.00 97.56 165 ASP A O 1
ATOM 1322 N N . GLU A 1 166 ? 6.366 7.057 -7.769 1.00 97.69 166 GLU A N 1
ATOM 1323 C CA . GLU A 1 166 ? 5.0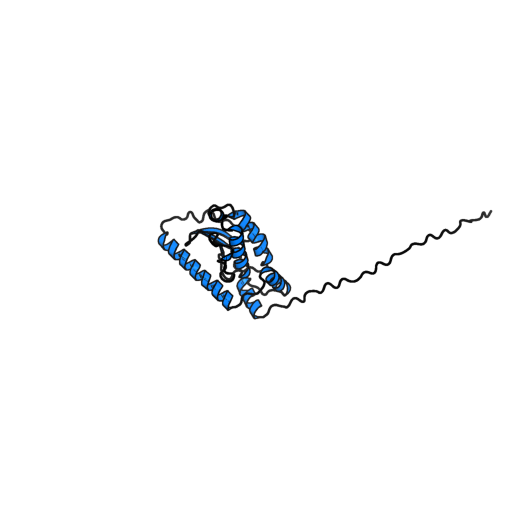37 7.492 -7.316 1.00 97.69 166 GLU A CA 1
ATOM 1324 C C . GLU A 1 166 ? 3.991 6.373 -7.446 1.00 97.69 166 GLU A C 1
ATOM 1326 O O . GLU A 1 166 ? 3.155 6.179 -6.566 1.00 97.69 166 GLU A O 1
ATOM 1331 N N . SER A 1 167 ? 4.041 5.613 -8.542 1.00 97.31 167 SER A N 1
ATOM 1332 C CA . SER A 1 167 ? 3.122 4.503 -8.796 1.00 97.31 167 SER A CA 1
ATOM 1333 C C . SER A 1 167 ? 3.252 3.405 -7.743 1.00 97.31 167 SER A C 1
ATOM 1335 O O . SER A 1 167 ? 2.260 2.988 -7.147 1.00 97.31 167 SER A O 1
ATOM 1337 N N . MET A 1 168 ? 4.482 2.967 -7.476 1.00 97.88 168 MET A N 1
ATOM 1338 C CA . MET A 1 168 ? 4.785 1.939 -6.484 1.00 97.88 168 MET A CA 1
ATOM 1339 C C . MET A 1 168 ? 4.414 2.413 -5.079 1.00 97.88 168 MET A C 1
ATOM 1341 O O . MET A 1 168 ? 3.845 1.636 -4.314 1.00 97.88 168 MET A O 1
ATOM 1345 N N . GLN A 1 169 ? 4.659 3.690 -4.762 1.00 97.19 169 GLN A N 1
ATOM 1346 C CA . GLN A 1 169 ? 4.267 4.280 -3.483 1.00 97.19 169 GLN A CA 1
ATOM 1347 C C . GLN A 1 169 ? 2.745 4.268 -3.291 1.00 97.19 169 GLN A C 1
ATOM 1349 O O . GLN A 1 169 ? 2.256 3.858 -2.240 1.00 97.19 169 GLN A O 1
ATOM 1354 N N . LYS A 1 170 ? 1.979 4.679 -4.309 1.00 96.81 170 LYS A N 1
ATOM 1355 C CA . LYS A 1 170 ? 0.508 4.678 -4.268 1.00 96.81 170 LYS A CA 1
ATOM 1356 C C . LYS A 1 170 ? -0.063 3.280 -4.065 1.00 96.81 170 LYS A C 1
ATOM 1358 O O . LYS A 1 170 ? -0.912 3.094 -3.198 1.00 96.81 170 LYS A O 1
ATOM 1363 N N . GLN A 1 171 ? 0.427 2.305 -4.831 1.00 97.12 171 GLN A N 1
ATOM 1364 C CA . GLN A 1 171 ? 0.026 0.903 -4.682 1.00 97.12 171 GLN A CA 1
ATOM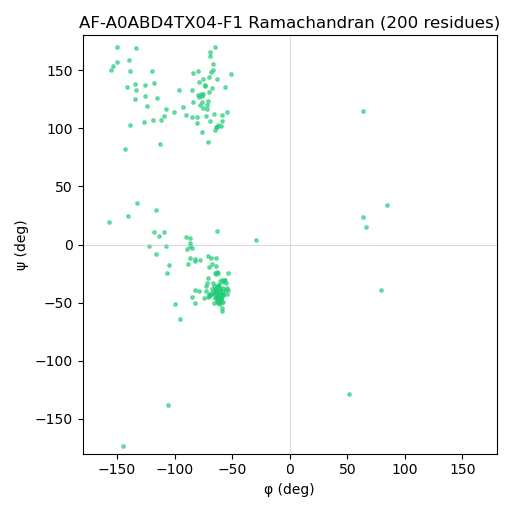 1365 C C . GLN A 1 171 ? 0.350 0.397 -3.270 1.00 97.12 171 GLN A C 1
ATOM 1367 O O . GLN A 1 171 ? -0.503 -0.193 -2.610 1.00 97.12 171 GLN A O 1
ATOM 1372 N N . TYR A 1 172 ? 1.553 0.698 -2.769 1.00 96.25 172 TYR A N 1
ATOM 1373 C CA . TYR A 1 172 ? 1.986 0.314 -1.430 1.00 96.25 172 TYR A CA 1
ATOM 1374 C C . TYR A 1 172 ? 1.066 0.875 -0.340 1.00 96.25 172 TYR A C 1
ATOM 1376 O O . TYR A 1 172 ? 0.525 0.107 0.451 1.00 96.25 172 TYR A O 1
ATOM 1384 N N . HIS A 1 173 ? 0.836 2.191 -0.313 1.00 94.31 173 HIS A N 1
ATOM 1385 C CA . HIS A 1 173 ? -0.030 2.802 0.698 1.00 94.31 173 HIS A CA 1
ATOM 1386 C C . HIS A 1 173 ? -1.474 2.314 0.605 1.00 94.31 173 HIS A C 1
ATOM 1388 O O . HIS A 1 173 ? -2.100 2.105 1.640 1.00 94.31 173 HIS A O 1
ATOM 1394 N N . CYS A 1 174 ? -1.979 2.076 -0.608 1.00 94.75 174 CYS A N 1
ATOM 1395 C CA . CYS A 1 174 ? -3.290 1.467 -0.791 1.00 94.75 174 CYS A CA 1
ATOM 1396 C C . CYS A 1 174 ? -3.357 0.097 -0.099 1.00 94.75 174 CYS A C 1
ATOM 1398 O O . CYS A 1 174 ? -4.247 -0.130 0.718 1.00 94.75 174 CYS A O 1
ATOM 1400 N N . HIS A 1 175 ? -2.373 -0.783 -0.321 1.00 94.50 175 HIS A N 1
ATOM 1401 C CA . HIS A 1 175 ? -2.325 -2.080 0.360 1.00 94.50 175 HIS A CA 1
ATOM 1402 C C . HIS A 1 175 ? -2.239 -1.959 1.885 1.00 94.50 175 HIS A C 1
ATOM 1404 O O . HIS A 1 175 ? -2.902 -2.724 2.582 1.00 94.50 175 HIS A O 1
ATOM 1410 N N . VAL A 1 176 ? -1.474 -0.991 2.405 1.00 92.62 176 VAL A N 1
ATOM 1411 C CA . VAL A 1 176 ? -1.401 -0.733 3.853 1.00 92.62 176 VAL A CA 1
ATOM 1412 C C . VAL A 1 176 ? -2.773 -0.356 4.419 1.00 92.62 176 VAL A C 1
ATOM 1414 O O . VAL A 1 176 ? -3.117 -0.832 5.499 1.00 92.62 176 VAL A O 1
ATOM 1417 N N . GLY A 1 177 ? -3.572 0.430 3.689 1.00 92.50 177 GLY A N 1
ATOM 1418 C CA . GLY A 1 177 ? -4.936 0.791 4.092 1.00 92.50 177 GLY A CA 1
ATOM 1419 C C . GLY A 1 177 ? -5.836 -0.429 4.303 1.00 92.50 177 GLY A C 1
ATOM 1420 O O . GLY A 1 177 ? -6.584 -0.480 5.270 1.00 92.50 177 GLY A O 1
ATOM 1421 N N . TYR A 1 178 ? -5.690 -1.468 3.477 1.00 93.12 178 TYR A N 1
ATOM 1422 C CA . TYR A 1 178 ? -6.417 -2.737 3.630 1.00 93.12 178 TYR A CA 1
ATOM 1423 C C . TYR A 1 178 ? -5.737 -3.750 4.569 1.00 93.12 178 TYR A C 1
ATOM 1425 O O . TYR A 1 178 ? -6.229 -4.872 4.735 1.00 93.12 178 TYR A O 1
ATOM 1433 N N . GLY A 1 179 ? -4.599 -3.396 5.168 1.00 90.44 179 GLY A N 1
ATOM 1434 C CA . GLY A 1 179 ? -3.852 -4.250 6.084 1.00 90.44 179 GLY A CA 1
ATOM 1435 C C . GLY A 1 179 ? -3.573 -5.647 5.516 1.00 90.44 179 GLY A C 1
ATOM 1436 O O . GLY A 1 179 ? -3.061 -5.820 4.407 1.00 90.44 179 GLY A O 1
ATOM 1437 N N . SER A 1 180 ? -3.910 -6.672 6.297 1.00 88.44 180 SER A N 1
ATOM 1438 C CA . SER A 1 180 ? -3.636 -8.077 5.969 1.00 88.44 180 SER A CA 1
ATOM 1439 C C . SER A 1 180 ? -4.752 -8.775 5.185 1.00 88.44 180 SER A C 1
ATOM 1441 O O . SER A 1 180 ? -4.635 -9.973 4.937 1.00 88.44 180 SER A O 1
ATOM 1443 N N . ILE A 1 181 ? -5.803 -8.056 4.752 1.00 90.50 181 ILE A N 1
ATOM 1444 C CA . ILE A 1 181 ? -6.939 -8.644 4.007 1.00 90.50 181 ILE A CA 1
ATOM 1445 C C . ILE A 1 181 ? -6.456 -9.413 2.768 1.00 90.50 181 ILE A C 1
ATOM 1447 O O . ILE A 1 181 ? -6.932 -10.513 2.491 1.00 90.50 181 ILE A O 1
ATOM 1451 N N . LYS A 1 182 ? -5.490 -8.847 2.035 1.00 89.12 182 LYS A N 1
ATOM 1452 C CA . LYS A 1 182 ? -4.817 -9.484 0.895 1.00 89.12 182 LYS A CA 1
ATOM 1453 C C . LYS A 1 182 ? -3.324 -9.477 1.159 1.00 89.12 182 LYS A C 1
ATOM 1455 O O . LYS A 1 182 ? -2.735 -8.408 1.256 1.00 89.12 182 LYS A O 1
ATOM 1460 N N . THR A 1 183 ? -2.709 -10.652 1.223 1.00 88.25 183 THR A N 1
ATOM 1461 C CA . THR A 1 183 ? -1.251 -10.818 1.238 1.00 88.25 183 THR A CA 1
ATOM 1462 C C . THR A 1 183 ? -0.846 -12.002 0.343 1.00 88.25 183 THR A C 1
ATOM 1464 O O . THR A 1 183 ? -1.622 -12.951 0.198 1.00 88.25 183 THR A O 1
ATOM 1467 N N . PRO A 1 184 ? 0.345 -11.982 -0.288 1.00 90.50 184 PRO A N 1
ATOM 1468 C CA . PRO A 1 184 ? 1.294 -10.866 -0.325 1.00 90.50 184 PRO A CA 1
ATOM 1469 C C . PRO A 1 184 ? 0.752 -9.657 -1.108 1.00 90.50 184 PRO A C 1
ATOM 1471 O O . PRO A 1 184 ? -0.093 -9.802 -1.991 1.00 90.50 184 PRO A O 1
ATOM 1474 N N . TRP A 1 185 ? 1.258 -8.467 -0.793 1.00 92.94 185 TRP A N 1
ATOM 1475 C CA . TRP A 1 185 ? 1.020 -7.245 -1.562 1.00 92.94 185 TRP A CA 1
ATOM 1476 C C . TRP A 1 185 ? 1.877 -7.277 -2.824 1.00 92.94 185 TRP A C 1
ATOM 1478 O O . TRP A 1 185 ? 3.083 -7.504 -2.733 1.00 92.94 185 TRP A O 1
ATOM 1488 N N . ASN A 1 186 ? 1.287 -7.066 -4.000 1.00 93.88 186 ASN A N 1
ATOM 1489 C CA . ASN A 1 186 ? 2.012 -7.159 -5.267 1.00 93.88 186 ASN A CA 1
ATOM 1490 C C . ASN A 1 186 ? 1.982 -5.815 -5.990 1.00 93.88 186 ASN A C 1
ATOM 1492 O O . ASN A 1 186 ? 0.961 -5.441 -6.557 1.00 93.88 186 ASN A O 1
ATOM 1496 N N . LEU A 1 187 ? 3.122 -5.129 -6.003 1.00 95.81 187 LEU A N 1
ATOM 1497 C CA . LEU A 1 187 ? 3.271 -3.806 -6.604 1.00 95.81 187 LEU A CA 1
ATOM 1498 C C . LEU A 1 187 ? 3.823 -3.923 -8.028 1.00 95.81 187 LEU A C 1
ATOM 1500 O O . LEU A 1 187 ? 4.816 -4.617 -8.255 1.00 95.81 187 LEU A O 1
ATOM 1504 N N . GLU A 1 188 ? 3.221 -3.230 -8.989 1.00 94.69 188 GLU A N 1
ATOM 1505 C CA . GLU A 1 188 ? 3.601 -3.286 -10.401 1.00 94.69 188 GLU A CA 1
ATOM 1506 C C . GLU A 1 188 ? 4.212 -1.963 -10.884 1.00 94.69 188 GLU A C 1
ATOM 1508 O O . GLU A 1 188 ? 3.479 -0.997 -11.120 1.00 94.69 188 GLU A O 1
ATOM 1513 N N . PRO A 1 189 ? 5.536 -1.898 -11.123 1.00 95.06 189 PRO A N 1
ATOM 1514 C CA . PRO A 1 189 ? 6.182 -0.665 -11.573 1.00 95.06 189 PRO A CA 1
ATOM 1515 C C . PRO A 1 189 ? 5.757 -0.256 -12.991 1.00 95.06 189 PRO A C 1
ATOM 1517 O O . PRO A 1 189 ? 5.928 0.898 -13.373 1.00 95.06 189 PRO A O 1
ATOM 1520 N N . SER A 1 190 ? 5.167 -1.170 -13.769 1.00 94.50 190 SER A N 1
ATOM 1521 C CA . SER A 1 190 ? 4.609 -0.881 -15.094 1.00 94.50 190 SER A CA 1
ATOM 1522 C C . SER A 1 190 ? 3.342 -0.030 -15.066 1.00 94.50 190 SER A C 1
ATOM 1524 O O . SER A 1 190 ? 2.973 0.548 -16.093 1.00 94.50 190 SER A O 1
ATOM 1526 N N . LYS A 1 191 ? 2.647 0.044 -13.926 1.00 94.31 191 LYS A N 1
ATOM 1527 C CA . LYS A 1 191 ? 1.439 0.857 -13.792 1.00 94.31 191 LYS A CA 1
ATOM 1528 C C . LYS A 1 191 ? 1.809 2.330 -13.690 1.00 94.31 191 LYS A C 1
ATOM 1530 O O . LYS A 1 191 ? 2.803 2.695 -13.066 1.00 94.31 191 LYS A O 1
ATOM 1535 N N . ARG A 1 192 ? 1.003 3.195 -14.305 1.00 95.38 192 ARG A N 1
ATOM 1536 C CA . ARG A 1 192 ? 1.194 4.649 -14.216 1.00 95.38 192 ARG A CA 1
ATOM 1537 C C . ARG A 1 192 ? 0.539 5.189 -12.943 1.00 95.38 192 ARG A C 1
ATOM 1539 O O . ARG A 1 192 ? -0.544 4.717 -12.608 1.00 95.38 192 ARG A O 1
ATOM 1546 N N . PRO A 1 193 ? 1.082 6.245 -12.311 1.00 95.56 193 PRO A N 1
ATOM 1547 C CA . PRO A 1 193 ? 0.515 6.800 -11.078 1.00 95.56 193 PRO A CA 1
ATOM 1548 C C . PRO A 1 193 ? -0.948 7.245 -11.170 1.00 95.56 193 PRO A C 1
ATOM 1550 O O . PRO A 1 193 ? -1.660 7.216 -10.171 1.00 95.56 193 PRO A O 1
ATOM 1553 N N . GLY A 1 194 ? -1.393 7.691 -12.350 1.00 94.38 194 GLY A N 1
ATOM 1554 C CA . GLY A 1 194 ? -2.782 8.094 -12.603 1.00 94.38 194 GLY A CA 1
ATOM 1555 C C . GLY A 1 194 ? -3.726 6.943 -12.964 1.00 94.38 194 GLY A C 1
ATOM 1556 O O . GLY A 1 194 ? -4.906 7.186 -13.177 1.00 94.38 194 GLY A O 1
ATOM 1557 N N . ALA A 1 195 ? -3.213 5.716 -13.077 1.00 92.94 195 ALA A N 1
ATOM 1558 C CA . ALA A 1 195 ? -3.989 4.520 -13.401 1.00 92.94 195 ALA A CA 1
ATOM 1559 C C . ALA A 1 195 ? -4.172 3.583 -12.197 1.00 92.94 195 ALA A C 1
ATOM 1561 O O . ALA A 1 195 ? -4.817 2.552 -12.353 1.00 92.94 195 ALA A O 1
ATOM 1562 N N . ILE A 1 196 ? -3.603 3.925 -11.033 1.00 95.06 196 ILE A N 1
ATOM 1563 C CA . ILE A 1 196 ? -3.739 3.126 -9.814 1.00 95.06 196 ILE A CA 1
ATOM 1564 C C . ILE A 1 196 ? -5.155 3.275 -9.279 1.00 95.06 196 ILE A C 1
ATOM 1566 O O . ILE A 1 196 ? -5.588 4.381 -8.948 1.00 95.06 196 ILE A O 1
ATOM 1570 N N . ASN A 1 197 ? -5.863 2.158 -9.186 1.00 93.94 197 ASN A N 1
ATOM 1571 C CA . ASN A 1 197 ? -7.180 2.113 -8.579 1.00 93.94 197 ASN A CA 1
ATOM 1572 C C . ASN A 1 197 ? -7.041 2.112 -7.044 1.00 93.94 197 ASN A C 1
ATOM 1574 O O . ASN A 1 197 ? -6.326 1.287 -6.477 1.00 93.94 197 ASN A O 1
ATOM 1578 N N . SER A 1 198 ? -7.728 3.034 -6.365 1.00 91.81 198 SER A N 1
ATOM 1579 C CA . SER A 1 198 ? -7.667 3.194 -4.902 1.00 91.81 198 SER A CA 1
ATOM 1580 C C . SER A 1 198 ? -8.354 2.074 -4.113 1.00 91.81 198 SER A C 1
ATOM 1582 O O . SER A 1 198 ? -8.222 2.022 -2.895 1.00 91.81 198 SER A O 1
ATOM 1584 N N . ILE A 1 199 ? -9.091 1.193 -4.791 1.00 92.81 199 ILE A N 1
ATOM 1585 C CA . ILE A 1 199 ? -9.771 0.038 -4.205 1.00 92.81 199 ILE A CA 1
ATOM 1586 C C . ILE A 1 199 ? -8.946 -1.229 -4.437 1.00 92.81 199 ILE A C 1
ATOM 1588 O O . ILE A 1 199 ? -8.659 -1.948 -3.490 1.00 92.81 199 ILE A O 1
ATOM 1592 N N . THR A 1 200 ? -8.519 -1.512 -5.674 1.00 92.62 200 THR A N 1
ATOM 1593 C CA . THR A 1 200 ? -7.782 -2.756 -5.998 1.00 92.62 200 THR A CA 1
ATOM 1594 C C . THR A 1 200 ? -6.267 -2.660 -5.793 1.00 92.62 200 THR A C 1
ATOM 1596 O O . THR A 1 200 ? -5.580 -3.688 -5.772 1.00 92.62 200 THR A O 1
ATOM 1599 N N . CYS A 1 201 ? -5.756 -1.443 -5.583 1.00 93.62 201 CYS A N 1
ATOM 1600 C CA . CYS A 1 201 ? -4.352 -1.118 -5.328 1.00 93.62 201 CYS A CA 1
ATOM 1601 C C . CYS A 1 201 ? -3.383 -1.449 -6.474 1.00 93.62 201 CYS A C 1
ATOM 1603 O O . CYS A 1 201 ? -2.191 -1.623 -6.228 1.00 93.62 201 CYS A O 1
ATOM 1605 N N . ASN A 1 202 ? -3.872 -1.524 -7.715 1.00 85.38 202 ASN A N 1
ATOM 1606 C CA . ASN A 1 202 ? -3.095 -1.832 -8.922 1.00 85.38 202 ASN A CA 1
ATOM 1607 C C . ASN A 1 202 ? -3.598 -1.074 -10.160 1.00 85.38 202 ASN A C 1
ATOM 1609 O O . ASN A 1 202 ? -4.617 -0.355 -10.065 1.00 85.38 202 ASN A O 1
#

Secondary structure (DSSP, 8-state):
------------------------------PPPPPHHHHHHHHHHHSSPPPHHHHHHHHHHHSSPPPHHHHHHHHHHHHHHHHHHHHHHHHHTTS-GGGGGG-B--SSEEEEEEEESSSEEEEEEESSSS-TT-HHIIIIIIHHHHHHHHTTSHHHHTTGGGTHHHHHHHHHHHHHHTTTSS-SEEE-TTS-TTS--TTT--